Protein AF-A0A354B2N7-F1 (afdb_monomer_lite)

Secondary structure (DSSP, 8-state):
---HHHHHHHHHHHHHHHHHHHHHHHHHH-HHHHHHHHHHHHHHHHHHHHHHHHHHHHHTTS-HHHHHHHHHHTTHIIIIIIIIIHHHHHHHHHHT--HHHHHHHHHH-HHHHHHHHHHHHHHHHHHHHHHHHHHHHHHHT-TT----SSHHHHHHHHHHTTSTTHHHHHHHHHHHHHHHHS-TTTHHHHHHHHHHHHHHHHHHHHHHHHHHGGGGGTT-TT---S-HHHHHHHHHHHHHHHHHHHHHHHHHHHHHHHHHH---HHHHHHHHHHHHHHHHHHHHHHHHTTHHHHSTTHHHHHHHH-

Structure (mmCIF, N/CA/C/O backbone):
data_AF-A0A354B2N7-F1
#
_entry.id   AF-A0A354B2N7-F1
#
loop_
_atom_site.group_PDB
_atom_site.id
_atom_site.type_symbol
_atom_site.label_atom_id
_atom_site.label_alt_id
_atom_site.label_comp_id
_atom_site.label_asym_id
_atom_site.label_entity_id
_atom_site.label_seq_id
_atom_site.pdbx_PDB_ins_code
_atom_site.Cartn_x
_atom_site.Cartn_y
_atom_site.Cartn_z
_atom_site.occupancy
_atom_site.B_iso_or_equiv
_atom_site.auth_seq_id
_atom_site.auth_comp_id
_atom_site.auth_asym_id
_atom_site.auth_atom_id
_atom_site.pdbx_PDB_model_num
ATOM 1 N N . MET A 1 1 ? -15.206 23.350 9.313 1.00 45.59 1 MET A N 1
ATOM 2 C CA . MET A 1 1 ? -14.719 23.803 7.989 1.00 45.59 1 MET A CA 1
ATOM 3 C C . MET A 1 1 ? -13.251 24.142 8.137 1.00 45.59 1 MET A C 1
ATOM 5 O O . MET A 1 1 ? -12.932 25.195 8.678 1.00 45.59 1 MET A O 1
ATOM 9 N N . ILE A 1 2 ? -12.377 23.231 7.716 1.00 52.53 2 ILE A N 1
ATOM 10 C CA . ILE A 1 2 ? -10.931 23.465 7.660 1.00 52.53 2 ILE A CA 1
ATOM 11 C C . ILE A 1 2 ? -10.702 24.606 6.660 1.00 52.53 2 ILE A C 1
ATOM 13 O O . ILE A 1 2 ? -11.104 24.515 5.500 1.00 52.53 2 ILE A O 1
ATOM 17 N N . GLY A 1 3 ? -10.158 25.731 7.119 1.00 47.28 3 GLY A N 1
ATOM 18 C CA . GLY A 1 3 ? -9.935 26.888 6.255 1.00 47.28 3 GLY A CA 1
ATOM 19 C C . GLY A 1 3 ? -8.790 26.620 5.278 1.00 47.28 3 GLY A C 1
ATOM 20 O O . GLY A 1 3 ? -7.767 26.066 5.670 1.00 47.28 3 GLY A O 1
ATOM 21 N N . ALA A 1 4 ? -8.898 27.086 4.029 1.00 51.97 4 ALA A N 1
ATOM 22 C CA . ALA A 1 4 ? -7.849 26.952 3.003 1.00 51.97 4 ALA A CA 1
ATOM 23 C C . ALA A 1 4 ? -6.446 27.428 3.462 1.00 51.97 4 ALA A C 1
ATOM 25 O O . ALA A 1 4 ? -5.432 26.970 2.943 1.00 51.97 4 ALA A O 1
ATOM 26 N N . ARG A 1 5 ? -6.373 28.303 4.480 1.00 53.44 5 ARG A N 1
ATOM 27 C CA . ARG A 1 5 ? -5.119 28.746 5.119 1.00 53.44 5 ARG A CA 1
ATOM 28 C C . ARG A 1 5 ? -4.415 27.680 5.973 1.00 53.44 5 ARG A C 1
ATOM 30 O O . ARG A 1 5 ? -3.200 27.759 6.093 1.00 53.44 5 ARG A O 1
ATOM 37 N N . GLN A 1 6 ? -5.138 26.720 6.555 1.00 58.72 6 GLN A N 1
ATOM 38 C CA . GLN A 1 6 ? -4.562 25.624 7.359 1.00 58.72 6 GLN A CA 1
ATOM 39 C C . GLN A 1 6 ? -4.103 24.444 6.487 1.00 58.72 6 GLN A C 1
ATOM 41 O O . GLN A 1 6 ? -3.158 23.749 6.834 1.00 58.72 6 GLN A O 1
ATOM 46 N N . LEU A 1 7 ? -4.712 24.281 5.308 1.00 61.34 7 LEU A N 1
ATOM 47 C CA . LEU A 1 7 ? -4.382 23.248 4.316 1.00 61.34 7 LEU A CA 1
ATOM 48 C C . LEU A 1 7 ? -3.092 23.552 3.534 1.00 61.34 7 LEU A C 1
ATOM 50 O O . LEU A 1 7 ? -2.341 22.647 3.168 1.00 61.34 7 LEU A O 1
ATOM 54 N N . GLY A 1 8 ? -2.831 24.840 3.289 1.00 65.69 8 GLY A N 1
ATOM 55 C CA . GLY A 1 8 ? -1.727 25.325 2.456 1.00 65.69 8 GLY A CA 1
ATOM 56 C C . GLY A 1 8 ? -0.334 24.774 2.802 1.00 65.69 8 GLY A C 1
ATOM 57 O O . GLY A 1 8 ? 0.358 24.351 1.881 1.00 65.69 8 GLY A O 1
ATOM 58 N N . PRO A 1 9 ? 0.101 24.723 4.077 1.00 73.75 9 PRO A N 1
ATOM 59 C CA . PRO A 1 9 ? 1.455 24.287 4.425 1.00 73.75 9 PRO A CA 1
ATOM 60 C C . PRO A 1 9 ? 1.713 22.804 4.135 1.00 73.75 9 PRO A C 1
ATOM 62 O O . PRO A 1 9 ? 2.805 22.453 3.694 1.00 73.75 9 PRO A O 1
ATOM 65 N N . TYR A 1 10 ? 0.713 21.944 4.360 1.00 79.06 10 TYR A N 1
ATOM 66 C CA . TYR A 1 10 ? 0.852 20.495 4.189 1.00 79.06 10 TYR A CA 1
ATOM 67 C C . TYR A 1 10 ? 0.928 20.095 2.718 1.00 79.06 10 TYR A C 1
ATOM 69 O O . TYR A 1 10 ? 1.690 19.199 2.372 1.00 79.06 10 TYR A O 1
ATOM 77 N N . LEU A 1 11 ? 0.169 20.772 1.852 1.00 84.44 11 LEU A N 1
ATOM 78 C CA . LEU A 1 11 ? 0.079 20.432 0.431 1.00 84.44 11 LEU A CA 1
ATOM 79 C C . LEU A 1 11 ? 1.032 21.247 -0.453 1.00 84.44 11 LEU A C 1
ATOM 81 O O . LEU A 1 11 ? 1.392 20.789 -1.533 1.00 84.44 11 LEU A O 1
ATOM 85 N N . ALA A 1 12 ? 1.491 22.425 -0.020 1.00 88.00 12 ALA A N 1
ATOM 86 C CA . ALA A 1 12 ? 2.388 23.249 -0.832 1.00 88.00 12 ALA A CA 1
ATOM 87 C C . ALA A 1 12 ? 3.727 22.554 -1.109 1.00 88.00 12 ALA A C 1
ATOM 89 O O . ALA A 1 12 ? 4.161 22.508 -2.257 1.00 88.00 12 ALA A O 1
ATOM 90 N N . PHE A 1 13 ? 4.364 21.989 -0.081 1.00 88.81 13 PHE A N 1
ATOM 91 C CA . PHE A 1 13 ? 5.635 21.280 -0.238 1.00 88.81 13 PHE A CA 1
ATOM 92 C C . PHE A 1 13 ? 5.553 20.108 -1.235 1.00 88.81 13 PHE A C 1
ATOM 94 O O . PHE A 1 13 ? 6.299 20.133 -2.217 1.00 88.81 13 PHE A O 1
ATOM 101 N N . PRO A 1 14 ? 4.645 19.122 -1.076 1.00 90.38 14 PRO A N 1
ATOM 102 C CA . PRO A 1 14 ? 4.558 18.014 -2.020 1.00 90.38 14 PRO A CA 1
ATOM 103 C C . PRO A 1 14 ? 4.149 18.477 -3.422 1.00 90.38 14 PRO A C 1
ATOM 105 O O . PRO A 1 14 ? 4.690 17.954 -4.390 1.00 90.38 14 PRO A O 1
ATOM 108 N N . LEU A 1 15 ? 3.276 19.484 -3.570 1.00 92.62 15 LEU A N 1
ATOM 109 C CA . LEU A 1 15 ? 2.924 20.030 -4.889 1.00 92.62 15 LEU A CA 1
ATOM 110 C C . LEU A 1 15 ? 4.125 20.670 -5.594 1.00 92.62 15 LEU A C 1
ATOM 112 O O . LEU A 1 15 ? 4.301 20.472 -6.796 1.00 92.62 15 LEU A O 1
ATOM 116 N N . VAL A 1 16 ? 4.972 21.396 -4.859 1.00 93.81 16 VAL A N 1
ATOM 117 C CA . VAL A 1 16 ? 6.221 21.954 -5.400 1.00 93.81 16 VAL A CA 1
ATOM 118 C C . VAL A 1 16 ? 7.168 20.832 -5.818 1.00 93.81 16 VAL A C 1
ATOM 120 O O . VAL A 1 16 ? 7.711 20.888 -6.919 1.00 93.81 16 VAL A O 1
ATOM 123 N N . CYS A 1 17 ? 7.331 19.792 -4.997 1.00 92.94 17 CYS A N 1
ATOM 124 C CA . CYS A 1 17 ? 8.140 18.625 -5.350 1.00 92.94 17 CYS A CA 1
ATOM 125 C C . CYS A 1 17 ? 7.601 17.898 -6.590 1.00 92.94 17 CYS A C 1
ATOM 127 O O . CYS A 1 17 ? 8.382 17.556 -7.473 1.00 92.94 17 CYS A O 1
ATOM 129 N N . CYS A 1 18 ? 6.282 17.720 -6.696 1.00 94.75 18 CYS A N 1
ATOM 130 C CA . CYS A 1 18 ? 5.631 17.124 -7.863 1.00 94.75 18 CYS A CA 1
ATOM 131 C C . CYS A 1 18 ? 5.881 17.960 -9.123 1.00 94.75 18 CYS A C 1
ATOM 133 O O . CYS A 1 18 ? 6.325 17.429 -10.138 1.00 94.75 18 CYS A O 1
ATOM 135 N N . GLY A 1 19 ? 5.663 19.277 -9.050 1.00 96.44 19 GLY A N 1
ATOM 136 C CA . GLY A 1 19 ? 5.910 20.189 -10.168 1.00 96.44 19 GLY A CA 1
ATOM 137 C C . GLY A 1 19 ? 7.380 20.216 -10.594 1.00 96.44 19 GLY A C 1
ATOM 138 O O . GLY A 1 19 ? 7.677 20.132 -11.785 1.00 96.44 19 GLY A O 1
ATOM 139 N N . ALA A 1 20 ? 8.304 20.268 -9.631 1.00 96.75 20 ALA A N 1
ATOM 140 C CA . ALA A 1 20 ? 9.739 20.225 -9.894 1.00 96.75 20 ALA A CA 1
ATOM 141 C C . ALA A 1 20 ? 10.165 18.886 -10.514 1.00 96.75 20 ALA A C 1
ATOM 143 O O . ALA A 1 20 ? 10.880 18.881 -11.512 1.00 96.75 20 ALA A O 1
ATOM 144 N N . GLY A 1 21 ? 9.690 17.759 -9.977 1.00 95.81 21 GLY A N 1
ATOM 145 C CA . GLY A 1 21 ? 9.971 16.428 -10.512 1.00 95.81 21 GLY A CA 1
ATOM 146 C C . GLY A 1 21 ? 9.474 16.263 -11.948 1.00 95.81 21 GLY A C 1
ATOM 147 O O . GLY A 1 21 ? 10.233 15.832 -12.815 1.00 95.81 21 GLY A O 1
ATOM 148 N N . LEU A 1 22 ? 8.243 16.696 -12.238 1.00 97.44 22 LEU A N 1
ATOM 149 C CA . LEU A 1 22 ? 7.691 16.686 -13.597 1.00 97.44 22 LEU A CA 1
ATOM 150 C C . LEU A 1 22 ? 8.485 17.584 -14.553 1.00 97.44 22 LEU A C 1
ATOM 152 O O . LEU A 1 22 ? 8.747 17.181 -15.685 1.00 97.44 22 LEU A O 1
ATOM 156 N N . ALA A 1 23 ? 8.912 18.770 -14.107 1.00 97.31 23 ALA A N 1
ATOM 157 C CA . ALA A 1 23 ? 9.743 19.667 -14.910 1.00 97.31 23 ALA A CA 1
ATOM 158 C C . ALA A 1 23 ? 11.131 19.071 -15.201 1.00 97.31 23 ALA A C 1
ATOM 160 O O . ALA A 1 23 ? 11.620 19.175 -16.327 1.00 97.31 23 ALA A O 1
ATOM 161 N N . ILE A 1 24 ? 11.745 18.404 -14.217 1.00 97.19 24 ILE A N 1
ATOM 162 C CA . ILE A 1 24 ? 13.025 17.703 -14.385 1.00 97.19 24 ILE A CA 1
ATOM 163 C C . ILE A 1 24 ? 12.883 16.572 -15.408 1.00 97.19 24 ILE A C 1
ATOM 165 O O . ILE A 1 24 ? 13.701 16.481 -16.324 1.00 97.19 24 ILE A O 1
ATOM 169 N N . VAL A 1 25 ? 11.839 15.741 -15.304 1.00 97.25 25 VAL A N 1
ATOM 170 C CA . VAL A 1 25 ? 11.577 14.667 -16.280 1.00 97.25 25 VAL A CA 1
ATOM 171 C C . VAL A 1 25 ? 11.302 15.245 -17.670 1.00 97.25 25 VAL A C 1
ATOM 173 O O . VAL A 1 25 ? 11.862 14.758 -18.648 1.00 97.25 25 VAL A O 1
ATOM 176 N N . ALA A 1 26 ? 10.517 16.322 -17.775 1.00 97.12 26 ALA A N 1
ATOM 177 C CA . ALA A 1 26 ? 10.247 16.981 -19.053 1.00 97.12 26 ALA A CA 1
ATOM 178 C C . ALA A 1 26 ? 11.528 17.502 -19.721 1.00 97.12 26 ALA A C 1
ATOM 180 O O . ALA A 1 26 ? 11.691 17.352 -20.931 1.00 97.12 26 ALA A O 1
ATOM 181 N N . GLY A 1 27 ? 12.442 18.088 -18.939 1.00 96.94 27 GLY A N 1
ATOM 182 C CA . GLY A 1 27 ? 13.708 18.627 -19.437 1.00 96.94 27 GLY A CA 1
ATOM 183 C C . GLY A 1 27 ? 14.754 17.564 -19.791 1.00 96.94 27 GLY A C 1
ATOM 184 O O . GLY A 1 27 ? 15.551 17.785 -20.698 1.00 96.94 27 GLY A O 1
ATOM 185 N N . SER A 1 28 ? 14.760 16.424 -19.094 1.00 96.06 28 SER A N 1
ATOM 186 C CA . SER A 1 28 ? 15.770 15.361 -19.259 1.00 96.06 28 SER A CA 1
ATOM 187 C C . SER A 1 28 ? 15.342 14.225 -20.192 1.00 96.06 28 SER A C 1
ATOM 189 O O . SER A 1 28 ? 16.162 13.729 -20.959 1.00 96.06 28 SER A O 1
ATOM 191 N N . ALA A 1 29 ? 14.071 13.823 -20.142 1.00 94.69 29 ALA A N 1
ATOM 192 C CA . ALA A 1 29 ? 13.516 12.674 -20.863 1.00 94.69 29 ALA A CA 1
ATOM 193 C C . ALA A 1 29 ? 12.374 13.051 -21.831 1.00 94.69 29 ALA A C 1
ATOM 195 O O . ALA A 1 29 ? 11.856 12.195 -22.549 1.00 94.69 29 ALA A O 1
ATOM 196 N N . GLY A 1 30 ? 11.989 14.331 -21.887 1.00 97.06 30 GLY A N 1
ATOM 197 C CA . GLY A 1 30 ? 10.996 14.857 -22.822 1.00 97.06 30 GLY A CA 1
ATOM 198 C C . GLY A 1 30 ? 9.559 14.859 -22.293 1.00 97.06 30 GLY A C 1
ATOM 199 O O . GLY A 1 30 ? 9.227 14.309 -21.242 1.00 97.06 30 GLY A O 1
ATOM 200 N N . LEU A 1 31 ? 8.667 15.501 -23.053 1.00 96.94 31 LEU A N 1
ATOM 201 C CA . LEU A 1 31 ? 7.293 15.770 -22.615 1.00 96.94 31 LEU A CA 1
ATOM 202 C C . LEU A 1 31 ? 6.436 14.498 -22.487 1.00 96.94 31 LEU A C 1
ATOM 204 O O . LEU A 1 31 ? 5.578 14.426 -21.612 1.00 96.94 31 LEU A O 1
ATOM 208 N N . GLN A 1 32 ? 6.690 13.477 -23.312 1.00 96.81 32 GLN A N 1
ATOM 209 C CA . GLN A 1 32 ? 6.001 12.187 -23.213 1.00 96.81 32 GLN A CA 1
ATOM 210 C C . GLN A 1 32 ? 6.370 11.446 -21.921 1.00 96.81 32 GLN A C 1
ATOM 212 O O . GLN A 1 32 ? 5.489 10.904 -21.259 1.00 96.81 32 GLN A O 1
ATOM 217 N N . ALA A 1 33 ? 7.648 11.463 -21.530 1.00 96.62 33 ALA A N 1
ATOM 218 C CA . ALA A 1 33 ? 8.087 10.885 -20.264 1.00 96.62 33 ALA A CA 1
ATOM 219 C C . ALA A 1 33 ? 7.452 11.621 -19.075 1.00 96.62 33 ALA A C 1
ATOM 221 O O . ALA A 1 33 ? 6.945 10.980 -18.161 1.00 96.62 33 ALA A O 1
ATOM 222 N N . ALA A 1 34 ? 7.389 12.957 -19.123 1.00 97.38 34 ALA A N 1
ATOM 223 C CA . ALA A 1 34 ? 6.717 13.747 -18.093 1.00 97.38 34 ALA A CA 1
ATOM 224 C C . ALA A 1 34 ? 5.212 13.451 -18.007 1.00 97.38 34 ALA A C 1
ATOM 226 O O . ALA A 1 34 ? 4.666 13.388 -16.908 1.00 97.38 34 ALA A O 1
ATOM 227 N N . TRP A 1 35 ? 4.550 13.224 -19.147 1.00 97.62 35 TRP A N 1
ATOM 228 C CA . TRP A 1 35 ? 3.152 12.793 -19.179 1.00 97.62 35 TRP A CA 1
ATOM 229 C C . TRP A 1 35 ? 2.959 11.425 -18.518 1.00 97.62 35 TRP A C 1
ATOM 231 O O . TRP A 1 35 ? 2.086 11.287 -17.666 1.00 97.62 35 TRP A O 1
ATOM 241 N N . LEU A 1 36 ? 3.798 10.433 -18.839 1.00 96.88 36 LEU A N 1
ATOM 242 C CA . LEU A 1 36 ? 3.749 9.119 -18.185 1.00 96.88 36 LEU A CA 1
ATOM 243 C C . LEU A 1 36 ? 3.993 9.231 -16.675 1.00 96.88 36 LEU A C 1
ATOM 245 O O . LEU A 1 36 ? 3.240 8.655 -15.895 1.00 96.88 36 LEU A O 1
ATOM 249 N N . THR A 1 37 ? 4.982 10.021 -16.252 1.00 97.00 37 THR A N 1
ATOM 250 C CA . THR A 1 37 ? 5.245 10.287 -14.830 1.00 97.00 37 THR A CA 1
ATOM 251 C C . THR A 1 37 ? 4.053 10.949 -14.143 1.00 97.00 37 THR A C 1
ATOM 253 O O . THR A 1 37 ? 3.738 10.592 -13.011 1.00 97.00 37 THR A O 1
ATOM 256 N N . LEU A 1 38 ? 3.360 11.879 -14.809 1.00 97.25 38 LEU A N 1
ATOM 257 C CA . LEU A 1 38 ? 2.141 12.492 -14.277 1.00 97.25 38 LEU A CA 1
ATOM 258 C C . LEU A 1 38 ? 1.020 11.462 -14.117 1.00 97.25 38 LEU A C 1
ATOM 260 O O . LEU A 1 38 ? 0.359 11.449 -13.083 1.00 97.25 38 LEU A O 1
ATOM 264 N N . VAL A 1 39 ? 0.814 10.592 -15.108 1.00 96.81 39 VAL A N 1
ATOM 265 C CA . VAL A 1 39 ? -0.186 9.519 -15.022 1.00 96.81 39 VAL A CA 1
ATOM 266 C C . VAL A 1 39 ? 0.136 8.577 -13.860 1.00 96.81 39 VAL A C 1
ATOM 268 O O . VAL A 1 39 ? -0.754 8.277 -13.075 1.00 96.81 39 VAL A O 1
ATOM 271 N N . LEU A 1 40 ? 1.395 8.164 -13.702 1.00 94.69 40 LEU A N 1
ATOM 272 C CA . LEU A 1 40 ? 1.845 7.316 -12.591 1.00 94.69 40 LEU A CA 1
ATOM 273 C C . LEU A 1 40 ? 1.668 7.992 -11.225 1.00 94.69 40 LEU A C 1
ATOM 275 O O . LEU A 1 40 ? 1.231 7.358 -10.271 1.00 94.69 40 LEU A O 1
ATOM 279 N N . LEU A 1 41 ? 1.966 9.288 -11.136 1.00 94.50 41 LEU A N 1
ATOM 280 C CA . LEU A 1 41 ? 1.734 10.087 -9.935 1.00 94.50 41 LEU A CA 1
ATOM 281 C C . LEU A 1 41 ? 0.244 10.116 -9.579 1.00 94.50 41 LEU A C 1
ATOM 283 O O . LEU A 1 41 ? -0.119 9.894 -8.427 1.00 94.50 41 LEU A O 1
ATOM 287 N N . LEU A 1 42 ? -0.628 10.377 -10.557 1.00 94.94 42 LEU A N 1
ATOM 288 C CA . LEU A 1 42 ? -2.077 10.407 -10.341 1.00 94.94 42 LEU A CA 1
ATOM 289 C C . LEU A 1 42 ? -2.641 9.022 -10.012 1.00 94.94 42 LEU A C 1
ATOM 291 O O . LEU A 1 42 ? -3.543 8.926 -9.180 1.00 94.94 42 LEU A O 1
ATOM 295 N N . LEU A 1 43 ? -2.104 7.967 -10.631 1.00 91.81 43 LEU A N 1
ATOM 296 C CA . LEU A 1 43 ? -2.427 6.578 -10.313 1.00 91.81 43 LEU A CA 1
ATOM 297 C C . LEU A 1 43 ? -2.134 6.297 -8.839 1.00 91.81 43 LEU A C 1
ATOM 299 O O . LEU A 1 43 ? -3.017 5.846 -8.118 1.00 91.81 43 LEU A O 1
ATOM 303 N N . GLU A 1 44 ? -0.927 6.628 -8.383 1.00 89.69 44 GLU A N 1
ATOM 304 C CA . GLU A 1 44 ? -0.513 6.441 -6.994 1.00 89.69 44 GLU A CA 1
ATOM 305 C C . GLU A 1 44 ? -1.396 7.228 -6.023 1.00 89.69 44 GLU A C 1
ATOM 307 O O . GLU A 1 44 ? -1.845 6.677 -5.024 1.00 89.69 44 GLU A O 1
ATOM 312 N N . ILE A 1 45 ? -1.704 8.496 -6.320 1.00 90.06 45 ILE A N 1
ATOM 313 C CA . ILE A 1 45 ? -2.618 9.282 -5.477 1.00 90.06 45 ILE A CA 1
ATOM 314 C C . ILE A 1 45 ? -3.997 8.620 -5.407 1.00 90.06 45 ILE A C 1
ATOM 316 O O . ILE A 1 45 ? -4.606 8.589 -4.342 1.00 90.06 45 ILE A O 1
ATOM 320 N N . SER A 1 46 ? -4.494 8.096 -6.525 1.00 89.44 46 SER A N 1
ATOM 321 C CA . SER A 1 46 ? -5.830 7.500 -6.586 1.00 89.44 46 SER A CA 1
ATOM 322 C C . SER A 1 46 ? -5.899 6.193 -5.800 1.00 89.44 46 SER A C 1
ATOM 324 O O . SER A 1 46 ? -6.789 6.038 -4.973 1.00 89.44 46 SER A O 1
ATOM 326 N N . LEU A 1 47 ? -4.942 5.285 -6.018 1.00 84.19 47 LEU A N 1
ATOM 327 C CA . LEU A 1 47 ? -4.905 3.978 -5.355 1.00 84.19 47 LEU A CA 1
ATOM 328 C C . LEU A 1 47 ? -4.544 4.080 -3.871 1.00 84.19 47 LEU A C 1
ATOM 330 O O . LEU A 1 47 ? -4.975 3.250 -3.079 1.00 84.19 47 LEU A O 1
ATOM 334 N N . SER A 1 48 ? -3.778 5.102 -3.480 1.00 85.56 48 SER A N 1
ATOM 335 C CA . SER A 1 48 ? -3.314 5.248 -2.099 1.00 85.56 48 SER A CA 1
ATOM 336 C C . SER A 1 48 ? -4.124 6.216 -1.247 1.00 85.56 48 SER A C 1
ATOM 338 O O . SER A 1 48 ? -3.792 6.413 -0.076 1.00 85.56 48 SER A O 1
ATOM 340 N N . PHE A 1 49 ? -5.189 6.817 -1.784 1.00 86.62 49 PHE A N 1
ATOM 341 C CA . PHE A 1 49 ? -6.041 7.717 -1.008 1.00 86.62 49 PHE A CA 1
ATOM 342 C C . PHE A 1 49 ? -6.747 6.988 0.139 1.00 86.62 49 PHE A C 1
ATOM 344 O O . PHE A 1 49 ? -6.707 7.458 1.277 1.00 86.62 49 PHE A O 1
ATOM 351 N N . ASP A 1 50 ? -7.341 5.827 -0.133 1.00 84.50 50 ASP A N 1
ATOM 352 C CA . ASP A 1 50 ? -8.055 5.046 0.882 1.00 84.50 50 ASP A CA 1
ATOM 353 C C . ASP A 1 50 ? -7.088 4.549 1.969 1.00 84.50 50 ASP A C 1
ATOM 355 O O . ASP A 1 50 ? -7.359 4.680 3.166 1.00 84.50 50 ASP A O 1
ATOM 359 N N . ASN A 1 51 ? -5.878 4.148 1.569 1.00 82.56 51 ASN A N 1
ATOM 360 C CA . ASN A 1 51 ? -4.784 3.799 2.483 1.00 82.56 51 ASN A CA 1
ATOM 361 C C . ASN A 1 51 ? -4.430 4.978 3.386 1.00 82.56 51 ASN A C 1
ATOM 363 O O . ASN A 1 51 ? -4.243 4.817 4.588 1.00 82.56 51 ASN A O 1
ATOM 367 N N . ALA A 1 52 ? -4.372 6.189 2.823 1.00 83.81 52 ALA A N 1
ATOM 368 C CA . ALA A 1 52 ? -4.062 7.403 3.566 1.00 83.81 52 ALA A CA 1
ATOM 369 C C . ALA A 1 52 ? -5.068 7.654 4.693 1.00 83.81 52 ALA A C 1
ATOM 371 O O . ALA A 1 52 ? -4.680 8.123 5.764 1.00 83.81 52 ALA A O 1
ATOM 372 N N . VAL A 1 53 ? -6.345 7.348 4.450 1.00 85.00 53 VAL A N 1
ATOM 373 C CA . VAL A 1 53 ? -7.430 7.487 5.425 1.00 85.00 53 VAL A CA 1
ATOM 374 C C . VAL A 1 53 ? -7.285 6.449 6.538 1.00 85.00 53 VAL A C 1
ATOM 376 O O . VAL A 1 53 ? -7.295 6.825 7.713 1.00 85.00 53 VAL A O 1
ATOM 379 N N . VAL A 1 54 ? -7.092 5.172 6.187 1.00 81.19 54 VAL A N 1
ATOM 380 C CA . VAL A 1 54 ? -6.892 4.087 7.168 1.00 81.19 54 VAL A CA 1
ATOM 381 C C . VAL A 1 54 ? -5.642 4.353 8.016 1.00 81.19 54 VAL A C 1
ATOM 383 O O . VAL A 1 54 ? -5.693 4.305 9.247 1.00 81.19 54 VAL A O 1
ATOM 386 N N . ASN A 1 55 ? -4.541 4.756 7.382 1.00 81.50 55 ASN A N 1
ATOM 387 C CA . ASN A 1 55 ? -3.290 5.098 8.054 1.00 81.50 55 ASN A CA 1
ATOM 388 C C . ASN A 1 55 ? -3.412 6.292 8.987 1.00 81.50 55 ASN A C 1
ATOM 390 O O . ASN A 1 55 ? -2.847 6.269 10.077 1.00 81.50 55 ASN A O 1
ATOM 394 N N . ALA A 1 56 ? -4.127 7.344 8.578 1.00 83.56 56 ALA A N 1
ATOM 395 C CA . ALA A 1 56 ? -4.317 8.526 9.413 1.00 83.56 56 ALA A CA 1
ATOM 396 C C . ALA A 1 56 ? -5.011 8.152 10.730 1.00 83.56 56 ALA A C 1
ATOM 398 O O . ALA A 1 56 ? -4.636 8.658 11.787 1.00 83.56 56 ALA A O 1
ATOM 399 N N . ARG A 1 57 ? -5.950 7.198 10.687 1.00 81.88 57 ARG A N 1
ATOM 400 C CA . ARG A 1 57 ? -6.649 6.716 11.880 1.00 81.88 57 ARG A CA 1
ATOM 401 C C . ARG A 1 57 ? -5.753 5.927 12.832 1.00 81.88 57 ARG A C 1
ATOM 403 O O . ARG A 1 57 ? -5.903 6.045 14.048 1.00 81.88 57 ARG A O 1
ATOM 410 N N . VAL A 1 58 ? -4.827 5.134 12.295 1.00 78.50 58 VAL A N 1
ATOM 411 C CA . VAL A 1 58 ? -3.811 4.434 13.099 1.00 78.50 58 VAL A CA 1
ATOM 412 C C . VAL A 1 58 ? -2.796 5.437 13.661 1.00 78.50 58 VAL A C 1
ATOM 414 O O . VAL A 1 58 ? -2.435 5.354 14.833 1.00 78.50 58 VAL A O 1
ATOM 417 N N . LEU A 1 59 ? -2.393 6.431 12.861 1.00 80.69 59 LEU A N 1
ATOM 418 C CA . LEU A 1 59 ? -1.430 7.473 13.228 1.00 80.69 59 LEU A CA 1
ATOM 419 C C . LEU A 1 59 ? -1.891 8.321 14.424 1.00 80.69 59 LEU A C 1
ATOM 421 O O . LEU A 1 59 ? -1.064 8.693 15.260 1.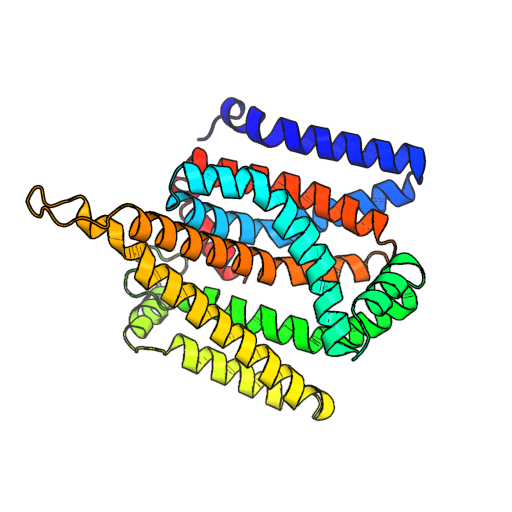00 80.69 59 LEU A O 1
ATOM 425 N N . ASP A 1 60 ? -3.199 8.574 14.541 1.00 79.38 60 ASP A N 1
ATOM 426 C CA . ASP A 1 60 ? -3.808 9.284 15.678 1.00 79.38 60 ASP A CA 1
ATOM 427 C C . ASP A 1 60 ? -3.560 8.591 17.027 1.00 79.38 60 ASP A C 1
ATOM 429 O O . ASP A 1 60 ? -3.595 9.245 18.070 1.00 79.38 60 ASP A O 1
ATOM 433 N N . ARG A 1 61 ? -3.298 7.278 17.015 1.00 77.12 61 ARG A N 1
ATOM 434 C CA . ARG A 1 61 ? -3.040 6.468 18.216 1.00 77.12 61 ARG A CA 1
ATOM 435 C C . ARG A 1 61 ? -1.550 6.361 18.557 1.00 77.12 61 ARG A C 1
ATOM 437 O O . ARG A 1 61 ? -1.204 5.843 19.614 1.00 77.12 61 ARG A O 1
ATOM 444 N N . LEU A 1 62 ? -0.661 6.828 17.675 1.00 77.00 62 LEU A N 1
ATOM 445 C CA . LEU A 1 62 ? 0.788 6.727 17.861 1.00 77.00 62 LEU A CA 1
ATOM 446 C C . LEU A 1 62 ? 1.337 7.841 18.760 1.00 77.00 62 LEU A C 1
ATOM 448 O O . LEU A 1 62 ? 0.870 8.981 18.748 1.00 77.00 62 LEU A O 1
ATOM 452 N N . THR A 1 63 ? 2.407 7.535 19.497 1.00 80.12 63 THR A N 1
ATOM 453 C CA . THR A 1 63 ? 3.124 8.535 20.304 1.00 80.12 63 THR A CA 1
ATOM 454 C C . THR A 1 63 ? 3.856 9.551 19.413 1.00 80.12 63 THR A C 1
ATOM 456 O O . THR A 1 63 ? 4.218 9.227 18.279 1.00 80.12 63 THR A O 1
ATOM 459 N N . PRO A 1 64 ? 4.181 10.762 19.908 1.00 77.94 64 PRO A N 1
ATOM 460 C CA . PRO A 1 64 ? 4.863 11.783 19.105 1.00 77.94 64 PRO A CA 1
ATOM 461 C C . PRO A 1 64 ? 6.180 11.314 18.461 1.00 77.94 64 PRO A C 1
ATOM 463 O O . PRO A 1 64 ? 6.482 11.685 17.327 1.00 77.94 64 PRO A O 1
ATOM 466 N N . GLY A 1 65 ? 6.950 10.464 19.152 1.00 77.88 65 GLY A N 1
ATOM 467 C CA . GLY A 1 65 ? 8.191 9.896 18.614 1.00 77.88 65 GLY A CA 1
ATOM 468 C C . GLY A 1 65 ? 7.951 8.901 17.473 1.00 77.88 65 GLY A C 1
ATOM 469 O O . GLY A 1 65 ? 8.670 8.919 16.477 1.00 77.88 65 GLY A O 1
ATOM 470 N N . GLN A 1 66 ? 6.906 8.075 17.577 1.00 76.12 66 GLN A N 1
ATOM 471 C CA . GLN A 1 66 ? 6.505 7.137 16.521 1.00 76.12 66 GLN A CA 1
ATOM 472 C C . GLN A 1 66 ? 5.918 7.866 15.320 1.00 76.12 66 GLN A C 1
ATOM 474 O O . GLN A 1 66 ? 6.244 7.519 14.190 1.00 76.12 66 GLN A O 1
ATOM 479 N N . GLN A 1 67 ? 5.122 8.914 15.558 1.00 76.44 67 GLN A N 1
ATOM 480 C CA . GLN A 1 67 ? 4.676 9.806 14.495 1.00 76.44 67 GLN A CA 1
ATOM 481 C C . GLN A 1 67 ? 5.901 10.358 13.766 1.00 76.44 67 GLN A C 1
ATOM 483 O O . GLN A 1 67 ? 6.022 10.155 12.569 1.00 76.44 67 GLN A O 1
ATOM 488 N N . GLN A 1 68 ? 6.876 10.952 14.460 1.00 76.56 68 GLN A N 1
ATOM 489 C CA . GLN A 1 68 ? 8.075 11.493 13.809 1.00 76.56 68 GLN A CA 1
ATOM 490 C C . GLN A 1 68 ? 8.887 10.437 13.039 1.00 76.56 68 GLN A C 1
ATOM 492 O O . GLN A 1 68 ? 9.365 10.730 11.940 1.00 76.56 68 GLN A O 1
ATOM 497 N N . PHE A 1 69 ? 9.010 9.214 13.564 1.00 79.12 69 PHE A N 1
ATOM 498 C CA . PHE A 1 69 ? 9.620 8.095 12.842 1.00 79.12 69 PHE A CA 1
ATOM 499 C C . PHE A 1 69 ? 8.849 7.781 11.557 1.00 79.12 69 PHE A C 1
ATOM 501 O O . PHE A 1 69 ? 9.442 7.774 10.481 1.00 79.12 69 PHE A O 1
ATOM 508 N N . PHE A 1 70 ? 7.530 7.622 11.657 1.00 74.88 70 PHE A N 1
ATOM 509 C CA . PHE A 1 70 ? 6.635 7.411 10.524 1.00 74.88 70 PHE A CA 1
ATOM 510 C C . PHE A 1 70 ? 6.777 8.541 9.492 1.00 74.88 70 PHE A C 1
ATOM 512 O O . PHE A 1 70 ? 6.839 8.285 8.294 1.00 74.88 70 PHE A O 1
ATOM 519 N N . LEU A 1 71 ? 6.928 9.798 9.913 1.00 72.62 71 LEU A N 1
ATOM 520 C CA . LEU A 1 71 ? 7.125 10.921 8.985 1.00 72.62 71 LEU A CA 1
ATOM 521 C C . LEU A 1 71 ? 8.492 10.927 8.307 1.00 72.62 71 LEU A C 1
ATOM 523 O O . LEU A 1 71 ? 8.601 11.374 7.170 1.00 72.62 71 LEU A O 1
ATOM 527 N N . THR A 1 72 ? 9.526 10.460 9.002 1.00 73.88 72 THR A N 1
ATOM 528 C CA . THR A 1 72 ? 10.907 10.512 8.507 1.00 73.88 72 THR A CA 1
ATOM 529 C C . THR A 1 72 ? 11.218 9.313 7.616 1.00 73.88 72 THR A C 1
ATOM 531 O O . THR A 1 72 ? 11.722 9.467 6.507 1.00 73.88 72 THR A O 1
ATOM 534 N N . TRP A 1 73 ? 10.900 8.112 8.093 1.00 72.19 73 TRP A N 1
ATOM 535 C CA . TRP A 1 73 ? 11.226 6.857 7.424 1.00 72.19 73 TRP A CA 1
ATOM 536 C C . TRP A 1 73 ? 10.111 6.336 6.542 1.00 72.19 73 TRP A C 1
ATOM 538 O O . TRP A 1 73 ? 10.392 5.620 5.589 1.00 72.19 73 TRP A O 1
ATOM 548 N N . GLY A 1 74 ? 8.870 6.738 6.783 1.00 63.53 74 GLY A N 1
ATOM 549 C CA . GLY A 1 74 ? 7.754 6.231 6.003 1.00 63.53 74 GLY A CA 1
ATOM 550 C C . GLY A 1 74 ? 7.522 6.936 4.663 1.00 63.53 74 GLY A C 1
ATOM 551 O O . GLY A 1 74 ? 6.498 6.721 4.029 1.00 63.53 74 GLY A O 1
ATOM 552 N N . LEU A 1 75 ? 8.477 7.752 4.195 1.00 64.62 75 LEU A N 1
ATOM 553 C CA . LEU A 1 75 ? 8.672 7.967 2.755 1.00 64.62 75 LEU A CA 1
ATOM 554 C C . LEU A 1 75 ? 9.614 6.902 2.176 1.00 64.62 75 LEU A C 1
ATOM 556 O O . LEU A 1 75 ? 9.355 6.351 1.116 1.00 64.62 75 LEU A O 1
ATOM 560 N N . VAL A 1 76 ? 10.711 6.599 2.871 1.00 69.00 76 VAL A N 1
ATOM 561 C CA . VAL A 1 76 ? 11.770 5.713 2.371 1.00 69.00 76 VAL A CA 1
ATOM 562 C C . VAL A 1 76 ? 11.318 4.253 2.369 1.00 69.00 76 VAL A C 1
ATOM 564 O O . VAL A 1 76 ? 11.506 3.565 1.370 1.00 69.00 76 VAL A O 1
ATOM 567 N N . ILE A 1 77 ? 10.701 3.773 3.450 1.00 67.56 77 ILE A N 1
ATOM 568 C CA . ILE A 1 77 ? 10.331 2.360 3.605 1.00 67.56 77 ILE A CA 1
ATOM 569 C C . ILE A 1 77 ? 9.186 1.967 2.650 1.00 67.56 77 ILE A C 1
ATOM 571 O O . ILE A 1 77 ? 9.370 1.006 1.905 1.00 67.56 77 ILE A O 1
ATOM 575 N N . PRO A 1 78 ? 8.068 2.706 2.525 1.00 64.25 78 PRO A N 1
ATOM 576 C CA . PRO A 1 78 ? 7.018 2.337 1.573 1.00 64.25 78 PRO A CA 1
ATOM 577 C C . PRO A 1 78 ? 7.423 2.521 0.105 1.00 64.25 78 PRO A C 1
ATOM 579 O O . PRO A 1 78 ? 7.007 1.743 -0.754 1.00 64.25 78 PRO A O 1
ATOM 582 N N . VAL A 1 79 ? 8.222 3.545 -0.220 1.00 64.31 79 VAL A N 1
ATOM 583 C CA . VAL A 1 79 ? 8.608 3.828 -1.616 1.00 64.31 79 VAL A CA 1
ATOM 584 C C . VAL A 1 79 ? 9.760 2.938 -2.080 1.00 64.31 79 VAL A C 1
ATOM 586 O O . VAL A 1 79 ? 9.694 2.389 -3.173 1.00 64.31 79 VAL A O 1
ATOM 589 N N . PHE A 1 80 ? 10.806 2.749 -1.275 1.00 69.88 80 PHE A N 1
ATOM 590 C CA . PHE A 1 80 ? 11.934 1.892 -1.660 1.00 69.88 80 PHE A CA 1
ATOM 591 C C . PHE A 1 80 ? 11.787 0.462 -1.150 1.00 69.88 80 PHE A C 1
ATO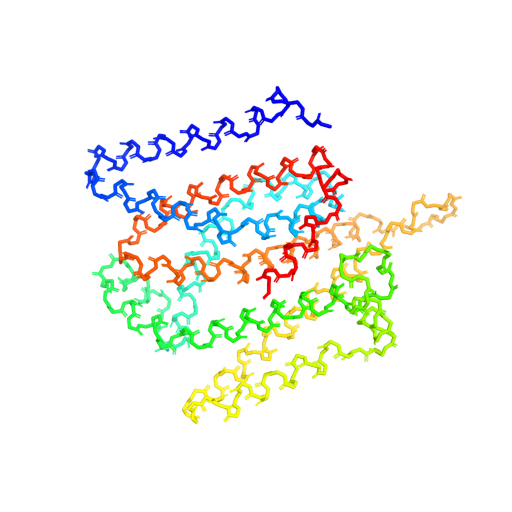M 593 O O . PHE A 1 80 ? 12.068 -0.482 -1.880 1.00 69.88 80 PHE A O 1
ATOM 600 N N . GLY A 1 81 ? 11.343 0.274 0.089 1.00 73.31 81 GLY A N 1
ATOM 601 C CA . GLY A 1 81 ? 11.099 -1.056 0.640 1.00 73.31 81 GLY A CA 1
ATOM 602 C C . GLY A 1 81 ? 9.957 -1.734 -0.097 1.00 73.31 81 GLY A C 1
ATOM 603 O O . GLY A 1 81 ? 10.172 -2.731 -0.776 1.00 73.31 81 GLY A O 1
ATOM 604 N N . VAL A 1 82 ? 8.749 -1.181 -0.031 1.00 68.44 82 VAL A N 1
ATOM 605 C CA . VAL A 1 82 ? 7.616 -1.905 -0.608 1.00 68.44 82 VAL A CA 1
ATOM 606 C C . VAL A 1 82 ? 7.554 -1.775 -2.121 1.00 68.44 82 VAL A C 1
ATOM 608 O O . VAL A 1 82 ? 7.533 -2.800 -2.780 1.00 68.44 82 VAL A O 1
ATOM 611 N N . ARG A 1 83 ? 7.579 -0.572 -2.702 1.00 73.69 83 ARG A N 1
ATOM 612 C CA . ARG A 1 83 ? 7.364 -0.420 -4.160 1.00 73.69 83 ARG A CA 1
ATOM 613 C C . ARG A 1 83 ? 8.558 -0.815 -5.033 1.00 73.69 83 ARG A C 1
ATOM 615 O O . ARG A 1 83 ? 8.387 -1.009 -6.230 1.00 73.69 83 ARG A O 1
ATOM 622 N N . PHE A 1 84 ? 9.760 -0.939 -4.468 1.00 76.00 84 PHE A N 1
ATOM 623 C CA . PHE A 1 84 ? 10.940 -1.378 -5.219 1.00 76.00 84 PHE A CA 1
ATOM 624 C C . PHE A 1 84 ? 11.438 -2.751 -4.761 1.00 76.00 84 PHE A C 1
ATOM 626 O O . PHE A 1 84 ? 11.467 -3.682 -5.563 1.00 76.00 84 PHE A O 1
ATOM 633 N N . ILE A 1 85 ? 11.774 -2.915 -3.477 1.00 80.00 85 ILE A N 1
ATOM 634 C CA . ILE A 1 85 ? 12.271 -4.200 -2.959 1.00 80.00 85 ILE A CA 1
ATOM 635 C C . ILE A 1 85 ? 11.151 -5.251 -2.905 1.00 80.00 85 ILE A C 1
ATOM 637 O O . ILE A 1 85 ? 11.418 -6.415 -3.184 1.00 80.00 85 ILE A O 1
ATOM 641 N N . GLY A 1 86 ? 9.907 -4.874 -2.600 1.00 74.94 86 GLY A N 1
ATOM 642 C CA . GLY A 1 86 ? 8.766 -5.794 -2.514 1.00 74.94 86 GLY A CA 1
ATOM 643 C C . GLY A 1 86 ? 8.522 -6.580 -3.809 1.00 74.94 86 GLY A C 1
ATOM 644 O O . GLY A 1 86 ? 8.645 -7.806 -3.786 1.00 74.94 86 GLY A O 1
ATOM 645 N N . PRO A 1 87 ? 8.244 -5.920 -4.950 1.00 72.62 87 PRO A N 1
ATOM 646 C CA . PRO A 1 87 ? 8.117 -6.566 -6.251 1.00 72.62 87 PRO A CA 1
ATOM 647 C C . PRO A 1 87 ? 9.339 -7.400 -6.610 1.00 72.62 87 PRO A C 1
ATOM 649 O O . PRO A 1 87 ? 9.189 -8.523 -7.074 1.00 72.62 87 PRO A O 1
ATOM 652 N N . LEU A 1 88 ? 10.541 -6.893 -6.329 1.00 80.38 88 LEU A N 1
ATOM 653 C CA . LEU A 1 88 ? 11.789 -7.591 -6.612 1.00 80.38 88 LEU A CA 1
ATOM 654 C C . LEU A 1 88 ? 11.908 -8.907 -5.828 1.00 80.38 88 LEU A C 1
ATOM 656 O O . LEU A 1 88 ? 12.271 -9.943 -6.386 1.00 80.38 88 LEU A O 1
ATOM 660 N N . ALA A 1 89 ? 11.579 -8.873 -4.537 1.00 81.38 89 ALA A N 1
ATOM 661 C CA . ALA A 1 89 ? 11.574 -10.039 -3.666 1.00 81.38 89 ALA A CA 1
ATOM 662 C C . ALA A 1 89 ? 10.487 -11.033 -4.084 1.00 81.38 89 ALA A C 1
ATOM 664 O O . ALA A 1 89 ? 10.746 -12.233 -4.149 1.00 81.38 89 ALA A O 1
ATOM 665 N N . MET A 1 90 ? 9.293 -10.544 -4.422 1.00 73.19 90 MET A N 1
ATOM 666 C CA . MET A 1 90 ? 8.197 -11.391 -4.886 1.00 73.19 90 MET A CA 1
ATOM 667 C C . MET A 1 90 ? 8.522 -12.051 -6.222 1.00 73.19 90 MET A C 1
ATOM 669 O O . MET A 1 90 ? 8.315 -13.250 -6.345 1.00 73.19 90 MET A O 1
ATOM 673 N N . VAL A 1 91 ? 9.105 -11.324 -7.177 1.00 79.88 91 VAL A N 1
ATOM 674 C CA . VAL A 1 91 ? 9.618 -11.866 -8.446 1.00 79.88 91 VAL A CA 1
ATOM 675 C C . VAL A 1 91 ? 10.704 -12.907 -8.201 1.00 79.88 91 VAL A C 1
ATOM 677 O O . VAL A 1 91 ? 10.669 -13.981 -8.797 1.00 79.88 91 VAL A O 1
ATOM 680 N N . SER A 1 92 ? 11.642 -12.626 -7.298 1.00 84.56 92 SER A N 1
ATOM 681 C CA . SER A 1 92 ? 12.718 -13.554 -6.947 1.00 84.56 92 SER A CA 1
ATOM 682 C C . SER A 1 92 ? 12.169 -14.867 -6.381 1.00 84.56 92 SER A C 1
ATOM 684 O O . SER A 1 92 ? 12.511 -15.946 -6.864 1.00 84.56 92 SER A O 1
ATOM 686 N N . LEU A 1 93 ? 11.248 -14.786 -5.417 1.00 79.56 93 LEU A N 1
ATOM 687 C CA . LEU A 1 93 ? 10.581 -15.956 -4.840 1.00 79.56 93 LEU A CA 1
ATOM 688 C C . LEU A 1 93 ? 9.708 -16.684 -5.866 1.00 79.56 93 LEU A C 1
ATOM 690 O O . LEU A 1 93 ? 9.631 -17.911 -5.862 1.00 79.56 93 LEU A O 1
ATOM 694 N N . ALA A 1 94 ? 9.046 -15.930 -6.741 1.00 74.69 94 ALA A N 1
ATOM 695 C CA . ALA A 1 94 ? 8.062 -16.454 -7.663 1.00 74.69 94 ALA A CA 1
ATOM 696 C C . ALA A 1 94 ? 8.671 -17.145 -8.884 1.00 74.69 94 ALA A C 1
ATOM 698 O O . ALA A 1 94 ? 8.256 -18.250 -9.246 1.00 74.69 94 ALA A O 1
ATOM 699 N N . GLY A 1 95 ? 9.626 -16.474 -9.521 1.00 76.31 95 GLY A N 1
ATOM 700 C CA . GLY A 1 95 ? 10.355 -16.959 -10.687 1.00 76.31 95 GLY A CA 1
ATOM 701 C C . GLY A 1 95 ? 11.483 -17.924 -10.334 1.00 76.31 95 GLY A C 1
ATOM 702 O O . GLY A 1 95 ? 12.077 -18.507 -11.233 1.00 76.31 95 GLY A O 1
ATOM 703 N N . GLY A 1 96 ? 11.793 -18.098 -9.043 1.00 82.56 96 GLY A N 1
ATOM 704 C CA . GLY A 1 96 ? 12.917 -18.924 -8.599 1.00 82.56 96 GLY A CA 1
ATOM 705 C C . GLY A 1 96 ? 14.278 -18.356 -9.012 1.00 82.56 96 GLY A C 1
ATOM 706 O O . GLY A 1 96 ? 15.256 -19.099 -9.078 1.00 82.56 96 GLY A O 1
ATOM 707 N N . VAL A 1 97 ? 14.332 -17.054 -9.299 1.00 86.81 97 VAL A N 1
ATOM 708 C CA . VAL A 1 97 ? 15.539 -16.319 -9.692 1.00 86.81 97 VAL A CA 1
ATOM 709 C C . VAL A 1 97 ? 16.156 -15.629 -8.481 1.00 86.81 97 VAL A C 1
ATOM 711 O O . VAL A 1 97 ? 15.472 -15.297 -7.508 1.00 86.81 97 VAL A O 1
ATOM 714 N N . GLY A 1 98 ? 17.462 -15.376 -8.519 1.00 90.94 98 GLY A N 1
ATOM 715 C CA . GLY A 1 98 ? 18.117 -14.620 -7.451 1.00 90.94 98 GLY A CA 1
ATOM 716 C C . GLY A 1 98 ? 17.638 -13.162 -7.415 1.00 90.94 98 GLY A C 1
ATOM 717 O O . GLY A 1 98 ? 17.361 -12.572 -8.453 1.00 90.94 98 GLY A O 1
ATOM 718 N N . MET A 1 99 ? 17.609 -12.525 -6.239 1.00 87.38 99 MET A N 1
ATOM 719 C CA . MET A 1 99 ? 17.208 -11.109 -6.123 1.00 87.38 99 MET A CA 1
ATOM 720 C C . MET A 1 99 ? 18.104 -10.168 -6.953 1.00 87.38 99 MET A C 1
ATOM 722 O O . MET A 1 99 ? 17.642 -9.149 -7.456 1.00 87.38 99 MET A O 1
ATOM 726 N N . GLY A 1 100 ? 19.382 -10.526 -7.135 1.00 89.56 100 GLY A N 1
ATOM 727 C CA . GLY A 1 100 ? 20.299 -9.802 -8.021 1.00 89.56 100 GLY A CA 1
ATOM 728 C C . GLY A 1 100 ? 19.969 -9.966 -9.507 1.00 89.56 100 GLY A C 1
ATOM 729 O O . GLY A 1 100 ? 20.105 -9.013 -10.264 1.00 89.56 100 GLY A O 1
ATOM 730 N N . GLU A 1 101 ? 19.483 -11.138 -9.912 1.00 87.75 101 GLU A N 1
ATOM 731 C CA . GLU A 1 101 ? 19.032 -11.404 -11.283 1.00 87.75 101 GLU A CA 1
ATOM 732 C C . GLU 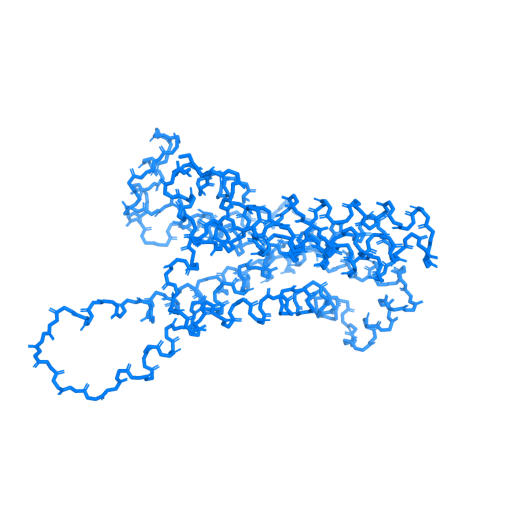A 1 101 ? 17.719 -10.677 -11.573 1.00 87.75 101 GLU A C 1
ATOM 734 O O . GLU A 1 101 ? 17.592 -10.021 -12.600 1.00 87.75 101 GLU A O 1
ATOM 739 N N . ALA A 1 102 ? 16.785 -10.682 -10.620 1.00 86.62 102 ALA A N 1
ATOM 740 C CA . ALA A 1 102 ? 15.576 -9.872 -10.705 1.00 86.62 102 ALA A CA 1
ATOM 741 C C . ALA A 1 102 ? 15.904 -8.370 -10.829 1.00 86.62 102 ALA A C 1
ATOM 743 O O . ALA A 1 102 ? 15.206 -7.641 -11.531 1.00 86.62 102 ALA A O 1
ATOM 744 N N . LEU A 1 103 ? 16.975 -7.902 -10.173 1.00 88.50 103 LEU A N 1
ATOM 745 C CA . LEU A 1 103 ? 17.371 -6.492 -10.190 1.00 88.50 103 LEU A CA 1
ATOM 746 C C . LEU A 1 103 ? 18.010 -6.133 -11.525 1.00 88.50 103 LEU A C 1
ATOM 748 O O . LEU A 1 103 ? 17.705 -5.088 -12.096 1.00 88.50 103 LEU A O 1
ATOM 752 N N . ASP A 1 104 ? 18.877 -7.010 -12.025 1.00 88.69 104 ASP A N 1
ATOM 753 C CA . ASP A 1 104 ? 19.450 -6.876 -13.357 1.00 88.69 104 ASP A CA 1
ATOM 754 C C . ASP A 1 104 ? 18.354 -6.876 -14.428 1.00 88.69 104 ASP A C 1
ATOM 756 O O . ASP A 1 104 ? 18.343 -6.009 -15.300 1.00 88.69 104 ASP A O 1
ATOM 760 N N . ALA A 1 105 ? 17.363 -7.762 -14.300 1.00 87.12 105 ALA A N 1
ATOM 761 C CA . ALA A 1 105 ? 16.194 -7.770 -15.164 1.00 87.12 105 ALA A CA 1
ATOM 762 C C . ALA A 1 105 ? 15.426 -6.442 -15.082 1.00 87.12 105 ALA A C 1
ATOM 764 O O . ALA A 1 105 ? 15.153 -5.831 -16.110 1.00 87.12 105 ALA A O 1
ATOM 765 N N . ALA A 1 106 ? 15.142 -5.935 -13.880 1.00 82.69 106 ALA A N 1
ATOM 766 C CA . ALA A 1 106 ? 14.414 -4.677 -13.706 1.00 82.69 106 ALA A CA 1
ATOM 767 C C . ALA A 1 106 ? 15.147 -3.460 -14.304 1.00 82.69 106 ALA A C 1
ATOM 769 O O . ALA A 1 106 ? 14.503 -2.533 -14.798 1.00 82.69 106 ALA A O 1
ATOM 770 N N . LEU A 1 107 ? 16.483 -3.440 -14.248 1.00 85.31 107 LEU A N 1
ATOM 771 C CA . LEU A 1 107 ? 17.300 -2.309 -14.701 1.00 85.31 107 LEU A CA 1
ATOM 772 C C . LEU A 1 107 ? 17.680 -2.385 -16.182 1.00 85.31 107 LEU A C 1
ATOM 774 O O . LEU A 1 107 ? 17.719 -1.353 -16.852 1.00 85.31 107 LEU A O 1
ATOM 778 N N . HIS A 1 108 ? 17.979 -3.582 -16.683 1.00 87.31 108 HIS A N 1
ATOM 779 C CA . HIS A 1 108 ? 18.579 -3.776 -18.003 1.00 87.31 108 HIS A CA 1
ATOM 780 C C . HIS A 1 108 ? 17.695 -4.583 -18.962 1.00 87.31 108 HIS A C 1
ATOM 782 O O . HIS A 1 108 ? 17.823 -4.402 -20.171 1.00 87.31 108 HIS A O 1
ATOM 788 N N . ASN A 1 109 ? 16.773 -5.417 -18.462 1.00 87.75 109 ASN A N 1
ATOM 789 C CA . ASN A 1 109 ? 15.911 -6.288 -19.275 1.00 87.75 109 ASN A CA 1
ATOM 790 C C . ASN A 1 109 ? 14.421 -6.178 -18.871 1.00 87.75 109 ASN A C 1
ATOM 792 O O . ASN A 1 109 ? 13.839 -7.151 -18.382 1.00 87.75 109 ASN A O 1
ATOM 796 N N . PRO A 1 110 ? 13.779 -5.012 -19.082 1.00 82.56 110 PRO A N 1
ATOM 797 C CA . PRO A 1 110 ? 12.428 -4.726 -18.587 1.00 82.56 110 PRO A CA 1
ATOM 798 C C . PRO A 1 110 ? 11.355 -5.726 -19.038 1.00 82.56 110 PRO A C 1
ATOM 800 O O . PRO A 1 110 ? 10.438 -6.025 -18.277 1.00 82.56 110 PRO A O 1
ATOM 803 N N . GLU A 1 111 ? 11.474 -6.273 -20.250 1.00 84.38 111 GLU A N 1
ATOM 804 C CA . GLU A 1 111 ? 10.551 -7.301 -20.745 1.00 84.38 111 GLU A CA 1
ATOM 805 C C . GLU A 1 111 ? 10.667 -8.605 -19.956 1.00 84.38 111 GLU A C 1
ATOM 807 O O . GLU A 1 111 ? 9.659 -9.173 -19.548 1.00 84.38 111 GLU A O 1
ATOM 812 N N . HIS A 1 112 ? 11.892 -9.038 -19.656 1.00 85.94 112 HIS A N 1
ATOM 813 C CA . HIS A 1 112 ? 12.108 -10.228 -18.840 1.00 85.94 112 HIS A CA 1
ATOM 814 C C . HIS A 1 112 ? 11.601 -10.022 -17.407 1.00 85.94 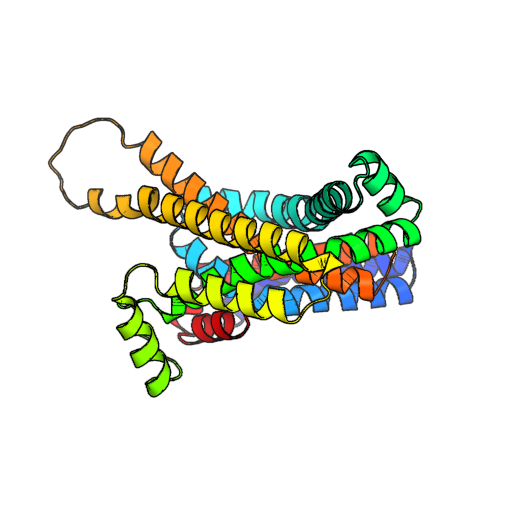112 HIS A C 1
ATOM 816 O O . HIS A 1 112 ? 10.975 -10.904 -16.824 1.00 85.94 112 HIS A O 1
ATOM 822 N N . TYR A 1 113 ? 11.800 -8.826 -16.845 1.00 84.69 113 TYR A N 1
ATOM 823 C CA . TYR A 1 113 ? 11.243 -8.492 -15.535 1.00 84.69 113 TYR A CA 1
ATOM 824 C C . TYR A 1 113 ? 9.708 -8.528 -15.526 1.00 84.69 113 TYR A C 1
ATOM 826 O O . TYR A 1 113 ? 9.108 -9.004 -14.564 1.00 84.69 113 TYR A O 1
ATOM 834 N N . ARG A 1 114 ? 9.064 -8.080 -16.610 1.00 81.81 114 ARG A N 1
ATOM 835 C CA . ARG A 1 114 ? 7.608 -8.159 -16.775 1.00 81.81 114 ARG A CA 1
ATOM 836 C C . ARG A 1 114 ? 7.111 -9.603 -16.833 1.00 81.81 114 ARG A C 1
ATOM 838 O O . ARG A 1 114 ? 6.156 -9.921 -16.138 1.00 81.81 114 ARG A O 1
ATOM 845 N N . GLU A 1 115 ? 7.772 -10.481 -17.585 1.00 85.31 115 GLU A N 1
ATOM 846 C CA . GLU A 1 115 ? 7.433 -11.915 -17.613 1.00 85.31 115 GLU A CA 1
ATOM 847 C C . GLU A 1 115 ? 7.509 -12.536 -16.212 1.00 85.31 115 GLU A C 1
ATOM 849 O O . GLU A 1 115 ? 6.612 -13.265 -15.785 1.00 85.31 115 GLU A O 1
ATOM 854 N N . LEU A 1 116 ? 8.562 -12.206 -15.462 1.00 85.38 116 LEU A N 1
ATOM 855 C CA . LEU A 1 116 ? 8.713 -12.667 -14.087 1.00 85.38 116 LEU A CA 1
ATOM 856 C C . LEU A 1 116 ? 7.619 -12.110 -13.159 1.00 85.38 116 LEU A C 1
ATOM 858 O O . LEU A 1 116 ? 7.139 -12.832 -12.281 1.00 85.38 116 LEU A O 1
ATOM 862 N N . LEU A 1 117 ? 7.207 -10.852 -13.352 1.00 83.06 117 LEU A N 1
ATOM 863 C CA . LEU A 1 117 ? 6.088 -10.246 -12.626 1.00 83.06 117 LEU A CA 1
ATOM 864 C C . LEU A 1 117 ? 4.759 -10.929 -12.947 1.00 83.06 117 LEU A C 1
ATOM 866 O O . LEU A 1 117 ? 4.027 -11.244 -12.015 1.00 83.06 117 LEU A O 1
ATOM 870 N N . GLU A 1 118 ? 4.463 -11.214 -14.216 1.00 83.81 118 GLU A N 1
ATOM 871 C CA . GLU A 1 118 ? 3.236 -11.911 -14.639 1.00 83.81 118 GLU A CA 1
ATOM 872 C C . GLU A 1 118 ? 3.146 -13.316 -14.001 1.00 83.81 118 GLU A C 1
ATOM 874 O O . GLU A 1 118 ? 2.079 -13.764 -13.581 1.00 83.81 118 GLU A O 1
ATOM 879 N N . ILE A 1 119 ? 4.285 -13.999 -13.830 1.00 86.00 119 ILE A N 1
ATOM 880 C CA . ILE A 1 119 ? 4.375 -15.293 -13.124 1.00 86.00 119 ILE A CA 1
ATOM 881 C C . ILE A 1 119 ? 4.194 -15.140 -11.598 1.00 86.00 119 ILE A C 1
ATOM 883 O O . ILE A 1 119 ? 3.749 -16.068 -10.906 1.00 86.00 119 ILE A O 1
ATOM 887 N N . ALA A 1 120 ? 4.572 -13.991 -11.039 1.00 84.44 120 ALA A N 1
ATOM 888 C CA . ALA A 1 120 ? 4.455 -13.688 -9.614 1.00 84.44 120 ALA A CA 1
ATOM 889 C C . ALA A 1 120 ? 3.071 -13.155 -9.224 1.00 84.44 120 ALA A C 1
ATOM 891 O O . ALA A 1 120 ? 2.630 -13.373 -8.094 1.00 84.44 120 ALA A O 1
ATOM 892 N N . GLU A 1 121 ? 2.385 -12.489 -10.150 1.00 84.62 121 GLU A N 1
ATOM 893 C CA . GLU A 1 121 ? 1.163 -11.722 -9.921 1.00 84.62 121 GLU A CA 1
ATOM 894 C C . GLU A 1 121 ? 0.086 -12.503 -9.148 1.00 84.62 121 GLU A C 1
ATOM 896 O O . GLU A 1 121 ? -0.361 -11.990 -8.119 1.00 84.62 121 GLU A O 1
ATOM 901 N N . PRO A 1 122 ? -0.274 -13.761 -9.492 1.00 88.62 122 PRO A N 1
ATOM 902 C CA . PRO A 1 122 ? -1.300 -14.492 -8.743 1.00 88.62 122 PRO A CA 1
ATOM 903 C C . PRO A 1 122 ? -0.961 -14.677 -7.258 1.00 88.62 122 PRO A C 1
ATOM 905 O O . PRO A 1 122 ? -1.849 -14.644 -6.407 1.00 88.62 122 PRO A O 1
ATOM 908 N N . ARG A 1 123 ? 0.326 -14.852 -6.930 1.00 87.06 123 ARG A N 1
ATOM 909 C CA . ARG A 1 123 ? 0.808 -14.991 -5.546 1.00 87.06 123 ARG A CA 1
ATOM 910 C C . ARG A 1 123 ? 0.750 -13.663 -4.805 1.00 87.06 123 ARG A C 1
ATOM 912 O O . ARG A 1 123 ? 0.330 -13.635 -3.652 1.00 87.06 123 ARG A O 1
ATOM 919 N N . ILE A 1 124 ? 1.147 -12.580 -5.472 1.00 83.19 124 ILE A N 1
ATOM 920 C CA . ILE A 1 124 ? 1.122 -11.221 -4.918 1.00 83.19 124 ILE A CA 1
ATOM 921 C C . ILE A 1 124 ? -0.317 -10.810 -4.600 1.00 83.19 124 ILE A C 1
ATOM 923 O O . ILE A 1 124 ? -0.604 -10.431 -3.464 1.00 83.19 124 ILE A O 1
ATOM 927 N N . LEU A 1 125 ? -1.225 -10.964 -5.568 1.00 87.00 125 LEU A N 1
ATOM 928 C CA . LEU A 1 125 ? -2.639 -10.622 -5.416 1.00 87.00 125 LEU A CA 1
ATOM 929 C C . LEU A 1 125 ? -3.321 -11.474 -4.341 1.00 87.00 125 LEU A C 1
ATOM 931 O O . LEU A 1 125 ? -4.090 -10.949 -3.544 1.00 87.00 125 LEU A O 1
ATOM 935 N N . ALA A 1 126 ? -3.021 -12.776 -4.267 1.00 90.94 126 ALA A N 1
ATOM 936 C CA . ALA A 1 126 ? -3.572 -13.637 -3.222 1.00 90.94 126 ALA A CA 1
ATOM 937 C C . ALA A 1 126 ? -3.079 -13.237 -1.824 1.00 90.94 126 ALA A C 1
ATOM 939 O O . ALA A 1 126 ? -3.872 -13.171 -0.889 1.00 90.94 126 ALA A O 1
ATOM 940 N N . PHE A 1 127 ? -1.783 -12.955 -1.678 1.00 88.44 127 PHE A N 1
ATOM 941 C CA . PHE A 1 127 ? -1.199 -12.507 -0.415 1.00 88.44 127 PHE A CA 1
ATOM 942 C C . PHE A 1 127 ? -1.803 -11.177 0.052 1.00 88.44 127 PHE A C 1
ATOM 944 O O . PHE A 1 127 ? -2.359 -11.111 1.151 1.00 88.44 127 PHE A O 1
ATOM 951 N N . GLY A 1 128 ? -1.728 -10.139 -0.788 1.00 85.69 128 GLY A N 1
ATOM 952 C CA . GLY A 1 128 ? -2.224 -8.803 -0.459 1.00 85.69 128 GLY A CA 1
ATOM 953 C C . GLY A 1 128 ? -3.739 -8.795 -0.288 1.00 85.69 128 GLY A C 1
ATOM 954 O O . GLY A 1 128 ? -4.243 -8.321 0.725 1.00 85.69 128 GLY A O 1
ATOM 955 N N . GLY A 1 129 ? -4.468 -9.426 -1.210 1.00 89.94 129 GLY A N 1
ATOM 956 C CA . GLY A 1 129 ? -5.926 -9.509 -1.168 1.00 89.94 129 GLY A CA 1
ATOM 957 C C . GLY A 1 129 ? -6.452 -10.203 0.088 1.00 89.94 129 GLY A C 1
ATOM 958 O O . GLY A 1 129 ? -7.407 -9.724 0.689 1.00 89.94 129 GLY A O 1
ATOM 959 N N . MET A 1 130 ? -5.812 -11.283 0.551 1.00 93.50 130 MET A N 1
ATOM 960 C CA . MET A 1 130 ? -6.217 -11.941 1.801 1.00 93.50 130 MET A CA 1
ATOM 961 C C . MET A 1 130 ? -5.867 -11.127 3.051 1.00 93.50 130 MET A C 1
ATOM 963 O O . MET A 1 130 ? -6.642 -11.127 4.009 1.00 93.50 130 MET A O 1
ATOM 967 N N . PHE A 1 131 ? -4.732 -10.421 3.048 1.00 90.44 131 PHE A N 1
ATOM 968 C CA . PHE A 1 131 ? -4.368 -9.490 4.120 1.00 90.44 131 PHE A CA 1
ATOM 969 C C . PHE A 1 131 ? -5.397 -8.353 4.225 1.00 90.44 131 PHE A C 1
ATOM 971 O O . PHE A 1 131 ? -5.935 -8.084 5.301 1.00 90.44 131 PHE A O 1
ATOM 978 N N . LEU A 1 132 ? -5.724 -7.727 3.095 1.00 89.56 132 LEU A N 1
ATOM 979 C CA . LEU A 1 132 ? -6.666 -6.614 3.008 1.00 89.56 132 LEU A CA 1
ATOM 980 C C . LEU A 1 132 ? -8.109 -7.042 3.292 1.00 89.56 132 LEU A C 1
ATOM 982 O O . LEU A 1 132 ? -8.814 -6.358 4.032 1.00 89.56 132 LEU A O 1
ATOM 986 N N . LEU A 1 133 ? -8.528 -8.222 2.827 1.00 93.06 133 LEU A N 1
ATOM 987 C CA . LEU A 1 133 ? -9.825 -8.799 3.182 1.00 93.06 133 LEU A CA 1
ATOM 988 C C . LEU A 1 133 ? -9.971 -8.947 4.701 1.00 93.06 133 LEU A C 1
ATOM 990 O O . LEU A 1 133 ? -11.039 -8.694 5.251 1.00 93.06 133 LEU A O 1
ATOM 994 N N . MET A 1 134 ? -8.905 -9.322 5.405 1.00 92.12 134 MET A N 1
ATOM 995 C CA . MET A 1 134 ? -8.925 -9.392 6.866 1.00 92.12 134 MET A CA 1
ATOM 996 C C . MET A 1 134 ? -9.029 -8.004 7.520 1.00 92.12 134 MET A C 1
ATOM 998 O O . MET A 1 134 ? -9.749 -7.873 8.510 1.00 92.12 134 MET A O 1
ATOM 1002 N N . VAL A 1 135 ? -8.377 -6.964 6.975 1.00 88.00 135 VAL A N 1
ATOM 1003 C CA . VAL A 1 135 ? -8.578 -5.559 7.408 1.00 88.00 135 VAL A CA 1
ATOM 1004 C C . VAL A 1 135 ? -10.051 -5.163 7.247 1.00 88.00 135 VAL A C 1
ATOM 1006 O O . VAL A 1 135 ? -10.671 -4.678 8.195 1.00 88.00 135 VAL A O 1
ATOM 1009 N N . PHE A 1 136 ? -10.624 -5.433 6.070 1.00 90.44 136 PHE A N 1
ATOM 1010 C CA . PHE A 1 136 ? -12.028 -5.178 5.750 1.00 90.44 136 PHE A CA 1
ATOM 1011 C C . PHE A 1 136 ? -12.968 -5.880 6.738 1.00 90.44 136 PHE A C 1
ATOM 1013 O O . PHE A 1 136 ? -13.808 -5.245 7.378 1.00 90.44 136 PHE A O 1
ATOM 1020 N N . LEU A 1 137 ? -12.823 -7.199 6.890 1.00 91.81 137 LEU A N 1
ATOM 1021 C CA . LEU A 1 137 ? -13.731 -8.002 7.704 1.00 91.81 137 LEU A CA 1
ATOM 1022 C C . LEU A 1 137 ? -13.675 -7.576 9.171 1.00 91.81 137 LEU A C 1
ATOM 1024 O O . LEU A 1 137 ? -14.729 -7.346 9.759 1.00 91.81 137 LEU A O 1
ATOM 1028 N N . ARG A 1 138 ? -12.483 -7.353 9.733 1.00 88.12 138 ARG A N 1
ATOM 1029 C CA . ARG A 1 138 ? -12.344 -6.867 11.115 1.00 88.12 138 ARG A CA 1
ATOM 1030 C C . ARG A 1 138 ? -13.074 -5.555 11.355 1.00 88.12 138 ARG A C 1
ATOM 1032 O O . ARG A 1 138 ? -13.731 -5.397 12.376 1.00 88.12 138 ARG A O 1
ATOM 1039 N N . TYR A 1 139 ? -13.000 -4.625 10.407 1.00 87.56 139 TYR A N 1
ATOM 1040 C CA . TYR A 1 139 ? -13.686 -3.343 10.536 1.00 87.56 139 TYR A CA 1
ATOM 1041 C C . TYR A 1 139 ? -15.218 -3.476 10.531 1.00 87.56 139 TYR A C 1
ATOM 1043 O O . TYR A 1 139 ? -15.920 -2.749 11.239 1.00 87.56 139 TYR A O 1
ATOM 1051 N N . PHE A 1 140 ? -15.775 -4.383 9.724 1.00 88.25 140 PHE A N 1
ATOM 1052 C CA . PHE A 1 140 ? -17.230 -4.556 9.621 1.00 88.25 140 PHE A CA 1
ATOM 1053 C C . PHE A 1 140 ? -17.822 -5.505 10.668 1.00 88.25 140 PHE A C 1
ATOM 1055 O O . PHE A 1 140 ? -18.991 -5.335 11.025 1.00 88.25 140 PHE A O 1
ATOM 1062 N N . PHE A 1 141 ? -17.036 -6.455 11.173 1.00 87.81 141 PHE A N 1
ATOM 1063 C CA . PHE A 1 141 ? -17.404 -7.403 12.227 1.00 87.81 141 PHE A CA 1
ATOM 1064 C C . PHE A 1 141 ? -16.915 -6.953 13.619 1.00 87.81 141 PHE A C 1
ATOM 1066 O O . PHE A 1 141 ? -16.670 -7.779 14.489 1.00 87.81 141 PHE A O 1
ATOM 1073 N N . ASP A 1 142 ? -16.815 -5.645 13.862 1.00 83.44 142 ASP A N 1
ATOM 1074 C CA . ASP A 1 142 ? -16.512 -5.090 15.186 1.00 83.44 142 ASP A CA 1
ATOM 1075 C C . ASP A 1 142 ? -17.808 -4.745 15.945 1.00 83.44 142 ASP A C 1
ATOM 1077 O O . ASP A 1 142 ? -18.569 -3.865 15.530 1.00 83.44 142 ASP A O 1
ATOM 1081 N N . GLU A 1 143 ? -18.077 -5.422 17.068 1.00 79.81 143 GLU A N 1
ATOM 1082 C CA . GLU A 1 143 ? -19.242 -5.147 17.928 1.00 79.81 143 GLU A CA 1
ATOM 1083 C C . GLU A 1 143 ? -19.150 -3.778 18.627 1.00 79.81 143 GLU A C 1
ATOM 1085 O O . GLU A 1 143 ? -20.175 -3.148 18.897 1.00 79.81 143 GLU A O 1
ATOM 1090 N N . ALA A 1 144 ? -17.939 -3.277 18.890 1.00 77.62 144 ALA A N 1
ATOM 1091 C CA . ALA A 1 144 ? -17.733 -1.965 19.502 1.00 77.62 144 ALA A CA 1
ATOM 1092 C C . ALA A 1 144 ? -18.011 -0.808 18.524 1.00 77.62 144 ALA A C 1
ATOM 1094 O O . ALA A 1 144 ? -18.089 0.357 18.933 1.00 77.62 144 ALA A O 1
ATOM 1095 N N . LYS A 1 145 ? -18.201 -1.107 17.233 1.00 80.06 145 LYS A N 1
ATOM 1096 C CA . LYS A 1 145 ? -18.485 -0.114 16.198 1.00 80.06 145 LYS A CA 1
ATOM 1097 C C . LYS A 1 145 ? -19.853 0.536 16.414 1.00 80.06 145 LYS A C 1
ATOM 1099 O O . LYS A 1 145 ? -20.900 -0.094 16.309 1.00 80.06 145 LYS A O 1
ATOM 1104 N N . THR A 1 146 ? -19.850 1.848 16.643 1.00 75.31 146 THR A N 1
ATOM 1105 C CA . THR A 1 146 ? -21.075 2.639 16.882 1.00 75.31 146 THR A CA 1
ATOM 1106 C C . THR A 1 146 ? -21.569 3.401 15.650 1.00 75.31 146 THR A C 1
ATOM 1108 O O . THR A 1 146 ? -22.755 3.732 15.546 1.00 75.31 146 THR A O 1
ATOM 1111 N N . LEU A 1 147 ? -20.674 3.686 14.702 1.00 80.50 147 LEU A N 1
ATOM 1112 C CA . LEU A 1 147 ? -20.962 4.434 13.483 1.00 80.50 147 LEU A CA 1
ATOM 1113 C C . LEU A 1 147 ? -21.154 3.484 12.305 1.00 80.50 147 LEU A C 1
ATOM 1115 O O . LEU A 1 147 ? -20.274 2.689 11.989 1.00 80.50 147 LEU A O 1
ATOM 1119 N N . HIS A 1 148 ? -22.278 3.620 11.607 1.00 83.94 148 HIS A N 1
ATOM 1120 C CA . HIS A 1 148 ? -22.612 2.802 10.444 1.00 83.94 148 HIS A CA 1
ATOM 1121 C C . HIS A 1 148 ? -23.081 3.689 9.299 1.00 83.94 148 HIS A C 1
ATOM 1123 O O . HIS A 1 148 ? -24.025 4.469 9.490 1.00 83.94 148 HIS A O 1
ATOM 1129 N N . TRP A 1 149 ? -22.474 3.544 8.122 1.00 85.19 149 TRP A N 1
ATOM 1130 C CA . TRP A 1 149 ? -22.916 4.240 6.917 1.00 85.19 149 TRP A CA 1
ATOM 1131 C C . TRP A 1 149 ? -24.201 3.593 6.399 1.00 85.19 149 TRP A C 1
ATOM 1133 O O . TRP A 1 149 ? -25.264 4.223 6.403 1.00 85.19 149 TRP A O 1
ATOM 1143 N N . TRP A 1 150 ? -24.165 2.287 6.111 1.00 86.06 150 TRP A N 1
ATOM 1144 C CA . TRP A 1 150 ? -25.361 1.508 5.788 1.00 86.06 150 TRP A CA 1
ATOM 1145 C C . TRP A 1 150 ? -25.892 0.759 7.015 1.00 86.06 150 TRP A C 1
ATOM 1147 O O . TRP A 1 150 ? -25.698 -0.445 7.194 1.00 86.06 150 TRP A O 1
ATOM 1157 N N . ARG A 1 151 ? -26.664 1.474 7.845 1.00 84.44 151 ARG A N 1
ATOM 1158 C CA . ARG A 1 151 ? -27.178 0.990 9.146 1.00 84.44 151 ARG A CA 1
ATOM 1159 C C . ARG A 1 151 ? -27.779 -0.421 9.138 1.00 84.44 151 ARG A C 1
ATOM 1161 O O . ARG A 1 151 ? -27.553 -1.162 10.085 1.00 84.44 151 ARG A O 1
ATOM 1168 N N . SER A 1 152 ? -28.573 -0.789 8.132 1.00 85.69 152 SER A N 1
ATOM 1169 C CA . SER A 1 152 ? -29.279 -2.082 8.118 1.00 85.69 152 SER A CA 1
ATOM 1170 C C . SER A 1 152 ? -28.353 -3.283 7.919 1.00 85.69 152 SER A C 1
ATOM 1172 O O . SER A 1 152 ? -28.603 -4.337 8.501 1.00 85.69 152 SER A O 1
ATOM 1174 N N . ILE A 1 153 ? -27.315 -3.132 7.093 1.00 85.69 153 ILE A N 1
ATOM 1175 C CA . ILE A 1 153 ? -26.357 -4.200 6.792 1.00 85.69 153 ILE A CA 1
ATOM 1176 C C . ILE A 1 153 ? -25.275 -4.217 7.870 1.00 85.69 153 ILE A C 1
ATOM 1178 O O . ILE A 1 153 ? -25.060 -5.243 8.509 1.00 85.69 153 ILE A O 1
ATOM 1182 N N . GLU A 1 154 ? -24.666 -3.065 8.150 1.00 84.94 154 GLU A N 1
ATOM 1183 C CA . GLU A 1 154 ? -23.530 -2.986 9.069 1.00 84.94 154 GLU A CA 1
ATOM 1184 C C . GLU A 1 154 ? -23.888 -3.341 10.513 1.00 84.94 154 GLU A C 1
ATOM 1186 O O . GLU A 1 154 ? -23.080 -3.969 11.183 1.00 84.94 154 GLU A O 1
ATOM 1191 N N . LYS A 1 155 ? -25.102 -3.036 10.996 1.00 84.06 155 LYS A N 1
ATOM 1192 C CA . LYS A 1 155 ? -25.519 -3.484 12.338 1.00 84.06 155 LYS A CA 1
ATOM 1193 C C . LYS A 1 155 ? -25.581 -5.005 12.456 1.00 84.06 155 LYS A C 1
ATOM 1195 O O . LYS A 1 155 ? -25.350 -5.539 13.533 1.00 84.06 155 LYS A O 1
ATOM 1200 N N . ARG A 1 156 ? -25.932 -5.703 11.370 1.00 84.75 156 ARG A N 1
ATOM 1201 C CA . ARG A 1 156 ? -25.976 -7.172 11.353 1.00 84.75 156 ARG A CA 1
ATOM 1202 C C . ARG A 1 156 ? -24.571 -7.758 11.286 1.00 84.75 156 ARG A C 1
ATOM 1204 O O . ARG A 1 156 ? -24.313 -8.728 11.984 1.00 84.75 156 ARG A O 1
ATOM 1211 N N . LEU A 1 157 ? -23.691 -7.157 10.482 1.00 83.19 157 LEU A N 1
ATOM 1212 C CA . LEU A 1 157 ? -22.280 -7.550 10.391 1.00 83.19 157 LEU A CA 1
ATOM 1213 C C . LEU A 1 157 ? -21.558 -7.331 11.728 1.00 83.19 157 LEU A C 1
ATOM 1215 O O . LEU A 1 157 ? -20.995 -8.270 12.275 1.00 83.19 157 LEU A O 1
ATOM 1219 N N . SER A 1 158 ? -21.700 -6.146 12.322 1.00 82.56 158 SER A N 1
ATOM 1220 C CA . SER A 1 158 ? -21.136 -5.805 13.633 1.00 82.56 158 SER A CA 1
ATOM 1221 C C . SER A 1 158 ? -21.657 -6.734 14.739 1.00 82.56 158 SER A C 1
ATOM 1223 O O . SER A 1 158 ? -20.876 -7.260 15.525 1.00 82.56 158 SER A O 1
ATOM 1225 N N . ALA A 1 159 ? -22.958 -7.055 14.747 1.00 80.38 159 ALA A N 1
ATOM 1226 C CA . ALA A 1 159 ? -23.518 -8.021 15.696 1.00 80.38 159 ALA A CA 1
ATOM 1227 C C . ALA A 1 159 ? -22.992 -9.455 15.497 1.00 80.38 159 ALA A C 1
ATOM 1229 O O . ALA A 1 159 ? -22.912 -10.220 16.459 1.00 80.38 159 ALA A O 1
ATOM 1230 N N . ALA A 1 160 ? -22.644 -9.835 14.264 1.00 81.06 160 ALA A N 1
ATOM 1231 C CA . ALA A 1 160 ? -22.036 -11.128 13.970 1.00 81.06 160 ALA A CA 1
ATOM 1232 C C . ALA A 1 160 ? -20.576 -11.215 14.457 1.00 81.06 160 ALA A C 1
ATOM 1234 O O . ALA A 1 160 ? -20.089 -12.323 14.669 1.00 81.06 160 ALA A O 1
ATOM 1235 N N . GLY A 1 161 ? -19.934 -10.074 14.740 1.00 77.31 161 GLY A N 1
ATOM 1236 C CA . GLY A 1 161 ? -18.629 -9.967 15.404 1.00 77.31 161 GLY A CA 1
ATOM 1237 C C . GLY A 1 161 ? -18.544 -10.618 16.787 1.00 77.31 161 GLY A C 1
ATOM 1238 O O . GLY A 1 161 ? -17.457 -10.909 17.271 1.00 77.31 161 GLY A O 1
ATOM 1239 N N . ARG A 1 162 ? -19.689 -10.936 17.407 1.00 75.88 162 ARG A N 1
ATOM 1240 C CA . ARG A 1 162 ? -19.764 -11.747 18.637 1.00 75.88 162 ARG A CA 1
ATOM 1241 C C . ARG A 1 162 ? -19.189 -13.150 18.479 1.00 75.88 162 ARG A C 1
ATOM 1243 O O . ARG A 1 162 ? -18.847 -13.788 19.473 1.00 75.88 162 ARG A O 1
ATOM 1250 N N . ILE A 1 163 ? -19.185 -13.672 17.254 1.00 81.94 163 ILE A N 1
ATOM 1251 C CA . ILE A 1 163 ? -18.635 -14.986 16.950 1.00 81.94 163 ILE A CA 1
ATOM 1252 C C . ILE A 1 163 ? -17.137 -14.803 16.739 1.00 81.94 163 ILE A C 1
ATOM 1254 O O . ILE A 1 163 ? -16.698 -14.302 15.702 1.00 81.94 163 ILE A O 1
ATOM 1258 N N . GLU A 1 164 ? -16.367 -15.232 17.734 1.00 72.62 164 GLU A N 1
ATOM 1259 C CA . GLU A 1 164 ? -14.911 -15.221 17.679 1.00 72.62 164 GLU A CA 1
ATOM 1260 C C . GLU A 1 164 ? -14.431 -15.920 16.392 1.00 72.62 164 GLU A C 1
ATOM 1262 O O . GLU A 1 164 ? -14.873 -17.023 16.063 1.00 72.62 164 GLU A O 1
ATOM 1267 N N . ALA A 1 165 ? -13.560 -15.244 15.637 1.00 82.94 165 ALA A N 1
ATOM 1268 C CA . ALA A 1 165 ? -12.991 -15.703 14.367 1.00 82.94 165 ALA A CA 1
ATOM 1269 C C . ALA A 1 165 ? -13.960 -15.857 13.167 1.00 82.94 165 ALA A C 1
ATOM 1271 O O . ALA A 1 165 ? -13.585 -16.484 12.170 1.00 82.94 165 ALA A O 1
ATOM 1272 N N . ILE A 1 166 ? -15.162 -15.260 13.183 1.00 89.06 166 ILE A N 1
ATOM 1273 C CA . ILE A 1 166 ? -16.058 -15.275 12.004 1.00 89.06 166 ILE A CA 1
ATOM 1274 C C . ILE A 1 166 ? -15.412 -14.656 10.756 1.00 89.06 166 ILE A C 1
ATOM 1276 O O . ILE A 1 166 ? -15.565 -15.173 9.650 1.00 89.06 166 ILE A O 1
ATOM 1280 N N . GLU A 1 167 ? -14.642 -13.589 10.947 1.00 90.94 167 GLU A N 1
ATOM 1281 C CA . GLU A 1 167 ? -13.838 -12.933 9.916 1.00 90.94 167 GLU A CA 1
ATOM 1282 C C . GLU A 1 167 ? -12.827 -13.896 9.278 1.00 90.94 167 GLU A C 1
ATOM 1284 O O . GLU A 1 167 ? -12.765 -14.004 8.056 1.00 90.94 167 GLU A O 1
ATOM 1289 N N . VAL A 1 168 ? -12.115 -14.683 10.091 1.00 92.94 168 VAL A N 1
ATOM 1290 C CA . VAL A 1 168 ? -11.136 -15.672 9.620 1.00 92.94 168 VAL A CA 1
ATOM 1291 C C . VAL A 1 168 ? -11.835 -16.779 8.841 1.00 92.94 168 VAL A C 1
ATOM 1293 O O . VAL A 1 168 ? -11.379 -17.168 7.766 1.00 92.94 168 VAL A O 1
ATOM 1296 N N . ALA A 1 169 ? -12.960 -17.280 9.355 1.00 93.56 169 ALA A N 1
ATOM 1297 C CA . ALA A 1 169 ? -13.737 -18.314 8.684 1.00 93.56 169 ALA A CA 1
ATOM 1298 C C . ALA A 1 169 ? -14.235 -17.837 7.312 1.00 93.56 169 ALA A C 1
ATOM 1300 O O . ALA A 1 169 ? -14.101 -18.560 6.324 1.00 93.56 169 ALA A O 1
ATOM 1301 N N . LEU A 1 170 ? -14.763 -16.613 7.230 1.00 94.75 170 LEU A N 1
ATOM 1302 C CA . LEU A 1 170 ? -15.236 -16.039 5.974 1.00 94.75 170 LEU A CA 1
ATOM 1303 C C . LEU A 1 170 ? -14.083 -15.798 4.993 1.00 94.75 170 LEU A C 1
ATOM 1305 O O . LEU A 1 170 ? -14.214 -16.142 3.819 1.00 94.75 170 LEU A O 1
ATOM 1309 N N . ALA A 1 171 ? -12.942 -15.296 5.469 1.00 96.00 171 ALA A N 1
ATOM 1310 C CA . ALA A 1 171 ? -11.738 -15.133 4.661 1.00 96.00 171 ALA A CA 1
ATOM 1311 C C . ALA A 1 171 ? -11.272 -16.476 4.070 1.00 96.00 171 ALA A C 1
ATOM 1313 O O . ALA A 1 171 ? -11.053 -16.588 2.864 1.00 96.00 171 ALA A O 1
ATOM 1314 N N . LEU A 1 172 ? -11.206 -17.535 4.882 1.00 97.12 172 LEU A N 1
ATOM 1315 C CA . LEU A 1 172 ? -10.857 -18.877 4.408 1.00 97.12 172 LEU A CA 1
ATOM 1316 C C . LEU A 1 172 ? -11.870 -19.419 3.393 1.00 97.12 172 LEU A C 1
ATOM 1318 O O . LEU A 1 172 ? -11.469 -20.025 2.403 1.00 97.12 172 LEU A O 1
ATOM 1322 N N . VAL A 1 173 ? -13.170 -19.186 3.595 1.00 97.25 173 VAL A N 1
ATOM 1323 C CA . VAL A 1 173 ? -14.202 -19.571 2.618 1.00 97.25 173 VAL A CA 1
ATOM 1324 C C . VAL A 1 173 ? -13.992 -18.844 1.291 1.00 97.25 173 VAL A C 1
ATOM 1326 O O . VAL A 1 173 ? -14.016 -19.495 0.247 1.00 97.25 173 VAL A O 1
ATOM 1329 N N . VAL A 1 174 ? -13.739 -17.533 1.312 1.00 97.12 174 VAL A N 1
ATOM 1330 C CA . VAL A 1 174 ? -13.430 -16.756 0.101 1.00 97.12 174 VAL A CA 1
ATOM 1331 C C . VAL A 1 174 ? -12.196 -17.326 -0.597 1.00 97.12 174 VAL A C 1
ATOM 1333 O O . VAL A 1 174 ? -12.253 -17.605 -1.793 1.00 97.12 174 VAL A O 1
ATOM 1336 N N . LEU A 1 175 ? -1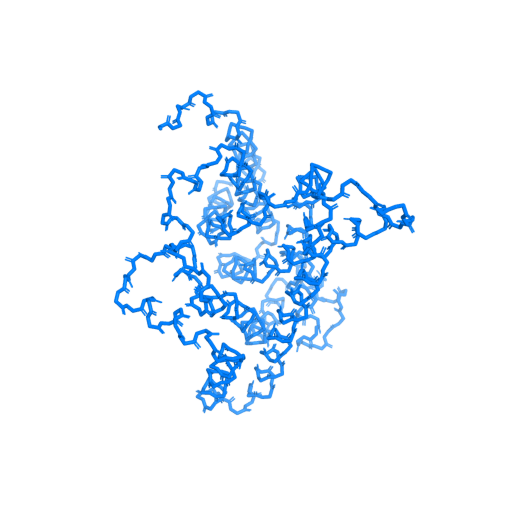1.119 -17.598 0.145 1.00 97.50 175 LEU A N 1
ATOM 1337 C CA . LEU A 1 175 ? -9.893 -18.180 -0.401 1.00 97.50 175 LEU A CA 1
ATOM 1338 C C . LEU A 1 175 ? -10.133 -19.558 -1.038 1.00 97.50 175 LEU A C 1
ATOM 1340 O O . LEU A 1 175 ? -9.636 -19.831 -2.130 1.00 97.50 175 LEU A O 1
ATOM 1344 N N . LEU A 1 176 ? -10.930 -20.419 -0.399 1.00 97.44 176 LEU A N 1
ATOM 1345 C CA . LEU A 1 176 ? -11.294 -21.735 -0.935 1.00 97.44 176 LEU A CA 1
ATOM 1346 C C . LEU A 1 176 ? -12.153 -21.626 -2.201 1.00 97.44 176 LEU A C 1
ATOM 1348 O O . LEU A 1 176 ? -11.935 -22.376 -3.154 1.00 97.44 176 LEU A O 1
ATOM 1352 N N . VAL A 1 177 ? -13.105 -20.690 -2.235 1.00 97.12 177 VAL A N 1
ATOM 1353 C CA . VAL A 1 177 ? -13.932 -20.425 -3.420 1.00 97.12 177 VAL A CA 1
ATOM 1354 C C . VAL A 1 177 ? -13.066 -19.905 -4.566 1.00 97.12 177 VAL A C 1
ATOM 1356 O O . VAL A 1 177 ? -13.184 -20.411 -5.682 1.00 97.12 177 VAL A O 1
ATOM 1359 N N . LEU A 1 178 ? -12.158 -18.961 -4.311 1.00 95.06 178 LEU A N 1
ATOM 1360 C CA . LEU A 1 178 ? -11.210 -18.474 -5.316 1.00 95.06 178 LEU A CA 1
ATOM 1361 C C . LEU A 1 178 ? -10.347 -19.621 -5.848 1.00 95.06 178 LEU A C 1
ATOM 1363 O O . LEU A 1 178 ? -10.311 -19.854 -7.055 1.00 95.06 178 LEU A O 1
ATOM 1367 N N . ALA A 1 179 ? -9.744 -20.407 -4.954 1.00 94.88 179 ALA A N 1
ATOM 1368 C CA . ALA A 1 179 ? -8.925 -21.559 -5.314 1.00 94.88 179 ALA A CA 1
ATOM 1369 C C . ALA A 1 179 ? -9.689 -22.578 -6.179 1.00 94.88 179 ALA A C 1
ATOM 1371 O O . ALA A 1 179 ? -9.129 -23.136 -7.125 1.00 94.88 179 ALA A O 1
ATOM 1372 N N . ALA A 1 180 ? -10.975 -22.811 -5.903 1.00 94.94 180 ALA A N 1
ATOM 1373 C CA . ALA A 1 180 ? -11.808 -23.715 -6.693 1.00 94.94 180 ALA A CA 1
ATOM 1374 C C . ALA A 1 180 ? -12.055 -23.217 -8.130 1.00 94.94 180 ALA A C 1
ATOM 1376 O O . ALA A 1 180 ? -12.196 -24.046 -9.031 1.00 94.94 180 ALA A O 1
ATOM 1377 N N . ASN A 1 181 ? -12.064 -21.898 -8.352 1.00 96.06 181 ASN A N 1
ATOM 1378 C CA . ASN A 1 181 ? -12.416 -21.267 -9.630 1.00 96.06 181 ASN A CA 1
ATOM 1379 C C . ASN A 1 181 ? -11.211 -20.850 -10.495 1.00 96.06 181 ASN A C 1
ATOM 1381 O O . ASN A 1 181 ? -11.403 -20.417 -11.629 1.00 96.06 181 ASN A O 1
ATOM 1385 N N . ILE A 1 182 ? -9.978 -21.001 -10.006 1.00 94.25 182 ILE A N 1
ATOM 1386 C CA . ILE A 1 182 ? -8.750 -20.728 -10.773 1.00 94.25 182 ILE A CA 1
ATOM 1387 C C . ILE A 1 182 ? -8.140 -22.005 -11.383 1.00 94.25 182 ILE A C 1
ATOM 1389 O O . ILE A 1 182 ? -8.442 -23.120 -10.927 1.00 94.25 182 ILE A O 1
ATOM 1393 N N . PRO A 1 183 ? -7.253 -21.873 -12.395 1.00 94.94 183 PRO A N 1
ATOM 1394 C CA . PRO A 1 183 ? -6.530 -23.000 -12.975 1.00 94.94 183 PRO A CA 1
ATOM 1395 C C . PRO A 1 183 ? -5.796 -23.839 -11.924 1.00 94.94 183 PRO A C 1
ATOM 1397 O O . PRO A 1 183 ? -5.182 -23.312 -10.996 1.00 94.94 183 PRO A O 1
ATOM 1400 N N . ALA A 1 184 ? -5.813 -25.164 -12.101 1.00 93.19 184 ALA A N 1
ATOM 1401 C CA . ALA A 1 184 ? -5.209 -26.101 -11.151 1.00 93.19 184 ALA A CA 1
ATOM 1402 C C . ALA A 1 184 ? -3.704 -25.860 -10.930 1.00 93.19 184 ALA A C 1
ATOM 1404 O O . ALA A 1 184 ? -3.212 -26.112 -9.834 1.00 93.19 184 ALA A O 1
ATOM 1405 N N . SER A 1 185 ? -2.998 -25.336 -11.938 1.00 92.12 185 SER A N 1
ATOM 1406 C CA . SER A 1 185 ? -1.575 -24.986 -11.860 1.00 92.12 185 SER A CA 1
ATOM 1407 C C . SER A 1 185 ? -1.271 -23.864 -10.865 1.00 92.12 185 SER A C 1
ATOM 1409 O O . SER A 1 185 ? -0.200 -23.871 -10.277 1.00 92.12 185 SER A O 1
ATOM 1411 N N . LEU A 1 186 ? -2.203 -22.931 -10.645 1.00 91.81 186 LEU A N 1
ATOM 1412 C CA . LEU A 1 186 ? -2.018 -21.773 -9.758 1.00 91.81 186 LEU A CA 1
ATOM 1413 C C . LEU A 1 186 ? -2.581 -22.008 -8.350 1.00 91.81 186 LEU A C 1
ATOM 1415 O O . LEU A 1 186 ? -2.366 -21.213 -7.439 1.00 91.81 186 LEU A O 1
ATOM 1419 N N . ARG A 1 187 ? -3.334 -23.096 -8.160 1.00 94.69 187 ARG A N 1
ATOM 1420 C CA . ARG A 1 187 ? -4.156 -23.316 -6.966 1.00 94.69 187 ARG A CA 1
ATOM 1421 C C . ARG A 1 187 ? -3.332 -23.425 -5.683 1.00 94.69 187 ARG A C 1
ATOM 1423 O O . ARG A 1 187 ? -3.715 -22.840 -4.675 1.00 94.69 187 ARG A O 1
ATOM 1430 N N . ALA A 1 188 ? -2.218 -24.157 -5.715 1.00 93.38 188 ALA A N 1
ATOM 1431 C CA . ALA A 1 188 ? -1.346 -24.317 -4.550 1.00 93.38 188 ALA A CA 1
ATOM 1432 C C . ALA A 1 188 ? -0.676 -22.993 -4.156 1.00 93.38 188 ALA A C 1
ATOM 1434 O O . ALA A 1 188 ? -0.688 -22.630 -2.983 1.00 93.38 188 ALA A O 1
ATOM 1435 N N . ASP A 1 189 ? -0.172 -22.259 -5.147 1.00 90.31 189 ASP A N 1
ATOM 1436 C CA . ASP A 1 189 ? 0.489 -20.969 -4.961 1.00 90.31 189 ASP A CA 1
ATOM 1437 C C . ASP A 1 189 ? -0.462 -19.924 -4.367 1.00 90.31 189 ASP A C 1
ATOM 1439 O O . ASP A 1 189 ? -0.132 -19.279 -3.376 1.00 90.31 189 ASP A O 1
ATOM 1443 N N . VAL A 1 190 ? -1.678 -19.812 -4.911 1.00 93.38 190 VAL A N 1
ATOM 1444 C CA . VAL A 1 190 ? -2.706 -18.886 -4.408 1.00 93.38 190 VAL A CA 1
ATOM 1445 C C . VAL A 1 190 ? -3.147 -19.249 -2.991 1.00 93.38 190 VAL A C 1
ATOM 1447 O O . VAL A 1 190 ? -3.245 -18.367 -2.141 1.00 93.38 190 VAL A O 1
ATOM 1450 N N . LEU A 1 191 ? -3.379 -20.536 -2.704 1.00 96.38 191 LEU A N 1
ATOM 1451 C CA . LEU A 1 191 ? -3.738 -20.984 -1.354 1.00 96.38 191 LEU A CA 1
ATOM 1452 C C . LEU A 1 191 ? -2.627 -20.673 -0.349 1.00 96.38 191 LEU A C 1
ATOM 1454 O O . LEU A 1 191 ? -2.907 -20.141 0.723 1.00 96.38 191 LEU A O 1
ATOM 1458 N N . PHE A 1 192 ? -1.377 -20.990 -0.688 1.00 94.31 192 PHE A N 1
ATOM 1459 C CA . PHE A 1 192 ? -0.240 -20.764 0.196 1.00 94.31 192 PHE A CA 1
ATOM 1460 C C . PHE A 1 192 ? -0.011 -19.270 0.442 1.00 94.31 192 PHE A C 1
ATOM 1462 O O . PHE A 1 192 ? 0.017 -18.842 1.594 1.00 94.31 192 PHE A O 1
ATOM 1469 N N . SER A 1 193 ? 0.077 -18.460 -0.616 1.00 91.00 193 SER A N 1
ATOM 1470 C CA . SER A 1 193 ? 0.265 -17.011 -0.497 1.00 91.00 193 SER A CA 1
ATOM 1471 C C . SER A 1 193 ? -0.894 -16.331 0.232 1.00 91.00 193 SER A C 1
ATOM 1473 O O . SER A 1 193 ? -0.654 -15.495 1.102 1.00 91.00 193 SER A O 1
ATOM 1475 N N . GLY A 1 194 ? -2.137 -16.730 -0.050 1.00 94.44 194 GLY A N 1
ATOM 1476 C CA . GLY A 1 194 ? -3.316 -16.215 0.644 1.00 94.44 194 GLY A CA 1
ATOM 1477 C C . GLY A 1 194 ? -3.340 -16.564 2.134 1.00 94.44 194 GLY A C 1
ATOM 1478 O O . GLY A 1 194 ? -3.653 -15.711 2.964 1.00 94.44 194 GLY A O 1
ATOM 1479 N N . LEU A 1 195 ? -2.942 -17.788 2.500 1.00 96.31 195 LEU A N 1
ATOM 1480 C CA . LEU A 1 195 ? -2.786 -18.184 3.903 1.00 96.31 195 LEU A CA 1
ATOM 1481 C C . LEU A 1 195 ? -1.690 -17.379 4.604 1.00 96.31 195 LEU A C 1
ATOM 1483 O O . LEU A 1 195 ? -1.892 -16.956 5.738 1.00 96.31 195 LEU A O 1
ATOM 1487 N N . VAL A 1 196 ? -0.554 -17.139 3.941 1.00 91.62 196 VAL A N 1
ATOM 1488 C CA . VAL A 1 196 ? 0.522 -16.302 4.493 1.00 91.62 196 VAL A CA 1
ATOM 1489 C C . VAL A 1 196 ? 0.023 -14.878 4.747 1.00 91.62 196 VAL A C 1
ATOM 1491 O O . VAL A 1 196 ? 0.267 -14.353 5.830 1.00 91.62 196 VAL A O 1
ATOM 1494 N N . GLY A 1 197 ? -0.719 -14.281 3.807 1.00 90.06 197 GLY A N 1
ATOM 1495 C CA . GLY A 1 197 ? -1.317 -12.951 3.980 1.00 90.06 197 GLY A CA 1
ATOM 1496 C C . GLY A 1 197 ? -2.284 -12.891 5.165 1.00 90.06 197 GLY A C 1
ATOM 1497 O O . GLY A 1 197 ? -2.171 -12.015 6.022 1.00 90.06 197 GLY A O 1
ATOM 1498 N N . LEU A 1 198 ? -3.174 -13.882 5.274 1.00 93.75 198 LEU A N 1
ATOM 1499 C CA . LEU A 1 198 ? -4.110 -14.016 6.394 1.00 93.75 198 LEU A CA 1
ATOM 1500 C C . LEU A 1 198 ? -3.381 -14.163 7.741 1.00 93.75 198 LEU A C 1
ATOM 1502 O O . LEU A 1 198 ? -3.716 -13.473 8.704 1.00 93.75 198 LEU A O 1
ATOM 1506 N N . VAL A 1 199 ? -2.379 -15.047 7.820 1.00 92.81 199 VAL A N 1
ATOM 1507 C CA . VAL A 1 199 ? -1.595 -15.279 9.046 1.00 92.81 199 VAL A CA 1
ATOM 1508 C C . VAL A 1 199 ? -0.826 -14.027 9.439 1.00 92.81 199 VAL A C 1
ATOM 1510 O O . VAL A 1 199 ? -0.823 -13.663 10.613 1.00 92.81 199 VAL A O 1
ATOM 1513 N N . LEU A 1 200 ? -0.193 -13.355 8.478 1.00 88.12 200 LEU A N 1
ATOM 1514 C CA . LEU A 1 200 ? 0.563 -12.138 8.740 1.00 88.12 200 LEU A CA 1
ATOM 1515 C C . LEU A 1 200 ? -0.342 -11.037 9.289 1.00 88.12 200 LEU A C 1
ATOM 1517 O O . LEU A 1 200 ? 0.041 -10.372 10.248 1.00 88.12 200 LEU A O 1
ATOM 1521 N N . GLN A 1 201 ? -1.558 -10.903 8.754 1.00 88.75 201 GLN A N 1
ATOM 1522 C CA . GLN A 1 201 ? -2.516 -9.931 9.268 1.00 88.75 201 GLN A CA 1
ATOM 1523 C C . GLN A 1 201 ? -2.986 -10.266 10.688 1.00 88.75 201 GLN A C 1
ATOM 1525 O O . GLN A 1 201 ? -3.037 -9.386 11.552 1.00 88.75 201 GLN A O 1
ATOM 1530 N N . LEU A 1 202 ? -3.280 -11.542 10.965 1.00 89.38 202 LEU A N 1
ATOM 1531 C CA . LEU A 1 202 ? -3.621 -11.998 12.316 1.00 89.38 202 LEU A CA 1
ATOM 1532 C C . LEU A 1 202 ? -2.492 -11.703 13.302 1.00 89.38 202 LEU A C 1
ATOM 1534 O O . LEU A 1 202 ? -2.723 -11.045 14.311 1.00 89.38 202 LEU A O 1
ATOM 1538 N N . VAL A 1 203 ? -1.268 -12.130 12.985 1.00 87.56 203 VAL A N 1
ATOM 1539 C CA . VAL A 1 203 ? -0.090 -11.919 13.835 1.00 87.56 203 VAL A CA 1
ATOM 1540 C C . VAL A 1 203 ? 0.156 -10.432 14.050 1.00 87.56 203 VAL A C 1
ATOM 1542 O O . VAL A 1 203 ? 0.324 -10.005 15.190 1.00 87.56 203 VAL A O 1
ATOM 1545 N N . SER A 1 204 ? 0.140 -9.635 12.982 1.00 83.31 204 SER A N 1
ATOM 1546 C CA . SER A 1 204 ? 0.404 -8.202 13.075 1.00 83.31 204 SER A CA 1
ATOM 1547 C C . SER A 1 204 ? -0.599 -7.508 13.981 1.00 83.31 204 SER A C 1
ATOM 1549 O O . SER A 1 204 ? -0.219 -6.664 14.793 1.00 83.31 204 SER A O 1
ATOM 1551 N N . THR A 1 205 ? -1.871 -7.879 13.873 1.00 81.56 205 THR A N 1
ATOM 1552 C CA . THR A 1 205 ? -2.895 -7.230 14.678 1.00 81.56 205 THR A CA 1
ATOM 1553 C C . THR A 1 205 ? -2.913 -7.761 16.108 1.00 81.56 205 THR A C 1
ATOM 1555 O O . THR A 1 205 ? -3.021 -6.968 17.029 1.00 81.56 205 THR A O 1
ATOM 1558 N N . SER A 1 206 ? -2.709 -9.063 16.335 1.00 82.62 206 SER A N 1
ATOM 1559 C CA . SER A 1 206 ? -2.575 -9.614 17.692 1.00 82.62 206 SER A CA 1
ATOM 1560 C C . SER A 1 206 ? -1.393 -9.006 18.447 1.00 82.62 206 SER A C 1
ATOM 1562 O O . SER A 1 206 ? -1.506 -8.733 19.638 1.00 82.62 206 SER A O 1
ATOM 1564 N N . ILE A 1 207 ? -0.273 -8.761 17.761 1.00 80.75 207 ILE A N 1
ATOM 1565 C CA . ILE A 1 207 ? 0.868 -8.032 18.323 1.00 80.75 207 ILE A CA 1
ATOM 1566 C C . ILE A 1 207 ? 0.442 -6.586 18.632 1.00 80.75 207 ILE A C 1
ATOM 1568 O O . ILE A 1 207 ? 0.634 -6.120 19.752 1.00 80.75 207 ILE A O 1
ATOM 1572 N N . SER A 1 208 ? -0.196 -5.884 17.692 1.00 75.75 208 SER A N 1
ATOM 1573 C CA . SER A 1 208 ? -0.681 -4.517 17.930 1.00 75.75 208 SER A CA 1
ATOM 1574 C C . SER A 1 208 ? -1.666 -4.419 19.103 1.00 75.75 208 SER A C 1
ATOM 1576 O O . SER A 1 208 ? -1.565 -3.486 19.891 1.00 75.75 208 SER A O 1
ATOM 1578 N N . ASP A 1 209 ? -2.583 -5.373 19.253 1.00 75.94 209 ASP A N 1
ATOM 1579 C CA . ASP A 1 209 ? -3.586 -5.400 20.322 1.00 75.94 209 ASP A CA 1
ATOM 1580 C C . ASP A 1 209 ? -2.934 -5.720 21.679 1.00 75.94 209 ASP A C 1
ATOM 1582 O O . ASP A 1 209 ? -3.176 -5.023 22.665 1.00 75.94 209 ASP A O 1
ATOM 1586 N N . ALA A 1 210 ? -2.042 -6.720 21.721 1.00 74.25 210 ALA A N 1
ATOM 1587 C CA . ALA A 1 210 ? -1.342 -7.135 22.939 1.00 74.25 210 ALA A CA 1
ATOM 1588 C C . ALA A 1 210 ? -0.423 -6.045 23.505 1.00 74.25 210 ALA A C 1
ATOM 1590 O O . ALA A 1 210 ? -0.277 -5.932 24.722 1.00 74.25 210 ALA A O 1
ATOM 1591 N N . PHE A 1 211 ? 0.196 -5.245 22.634 1.00 67.75 211 PHE A N 1
ATOM 1592 C CA . PHE A 1 211 ? 1.095 -4.170 23.049 1.00 67.75 211 PHE A CA 1
ATOM 1593 C C . PHE A 1 211 ? 0.455 -2.766 22.996 1.00 67.75 211 PHE A C 1
ATOM 1595 O O . PHE A 1 211 ? 1.047 -1.811 23.492 1.00 67.75 211 PHE A O 1
ATOM 1602 N N . GLY A 1 212 ? -0.741 -2.613 22.418 1.00 56.22 212 GLY A N 1
ATOM 1603 C CA . GLY A 1 212 ? -1.477 -1.344 22.320 1.00 56.22 212 GLY A CA 1
ATOM 1604 C C . GLY A 1 212 ? -2.419 -1.061 23.497 1.00 56.22 212 GLY A C 1
ATOM 1605 O O . GLY A 1 212 ? -2.800 0.085 23.718 1.00 56.22 212 GLY A O 1
ATOM 1606 N N . SER A 1 213 ? -2.769 -2.070 24.303 1.00 48.50 213 SER A N 1
ATOM 1607 C CA . SER A 1 213 ? -3.691 -1.944 25.448 1.00 48.50 213 SER A CA 1
ATOM 1608 C C . SER A 1 213 ? -3.130 -1.214 26.688 1.00 48.50 213 SER A C 1
ATOM 1610 O O . SER A 1 213 ? -3.814 -1.104 27.711 1.00 48.50 213 SER A O 1
ATOM 1612 N N . GLU A 1 214 ? -1.904 -0.687 26.633 1.00 46.47 214 GLU A N 1
ATOM 1613 C CA . GLU A 1 214 ? -1.221 -0.085 27.791 1.00 46.47 214 GLU A CA 1
ATOM 1614 C C . GLU A 1 214 ? -1.695 1.330 28.178 1.00 46.47 214 GLU A C 1
ATOM 1616 O O . GLU A 1 214 ? -1.266 1.857 29.206 1.00 46.47 214 GLU A O 1
ATOM 1621 N N . GLU A 1 215 ? -2.656 1.927 27.462 1.00 43.53 215 GLU A N 1
ATOM 1622 C CA . GLU A 1 215 ? -3.324 3.155 27.938 1.00 43.53 215 GLU A CA 1
ATOM 1623 C C . GLU A 1 215 ? -4.162 2.909 29.218 1.00 43.53 215 GLU A C 1
ATOM 1625 O O . GLU A 1 215 ? -4.502 3.843 29.943 1.00 43.53 215 GLU A O 1
ATOM 1630 N N . SER A 1 216 ? -4.398 1.644 29.594 1.00 35.66 216 SER A N 1
ATOM 1631 C CA . SER A 1 216 ? -5.065 1.281 30.857 1.00 35.66 216 SER A CA 1
ATOM 1632 C C . SER A 1 216 ? -4.205 1.497 32.117 1.00 35.66 216 SER A C 1
ATOM 1634 O O . SER A 1 216 ? -4.719 1.373 33.229 1.00 35.66 216 SER A O 1
ATOM 1636 N N . LEU A 1 217 ? -2.914 1.840 31.993 1.00 40.09 217 LEU A N 1
ATOM 1637 C CA . LEU A 1 217 ? -2.012 2.025 33.145 1.00 40.09 217 LEU A CA 1
ATOM 1638 C C . LEU A 1 217 ? -1.780 3.492 33.549 1.00 40.09 217 LEU A C 1
ATOM 1640 O O . LEU A 1 217 ? -1.159 3.747 34.579 1.00 40.09 217 LEU A O 1
ATOM 1644 N N . VAL A 1 218 ? -2.325 4.468 32.814 1.00 41.31 218 VAL A N 1
ATOM 1645 C CA . VAL A 1 218 ? -2.179 5.903 33.152 1.00 41.31 218 VAL A CA 1
ATOM 1646 C C . VAL A 1 218 ? -3.212 6.366 34.205 1.00 41.31 218 VAL A C 1
ATOM 1648 O O . VAL A 1 218 ? -3.144 7.485 34.708 1.00 41.31 218 VAL A O 1
ATOM 1651 N N . GLY A 1 219 ? -4.142 5.494 34.617 1.00 33.62 219 GLY A N 1
ATOM 1652 C CA . GLY A 1 219 ? -5.261 5.838 35.507 1.00 33.62 219 GLY A CA 1
ATOM 1653 C C . GLY A 1 219 ? -5.149 5.447 36.987 1.00 33.62 219 GLY A C 1
ATOM 1654 O O . GLY A 1 219 ? -6.087 5.723 37.731 1.00 33.62 219 GLY A O 1
ATOM 1655 N N . SER A 1 220 ? -4.070 4.809 37.455 1.00 29.25 220 SER A N 1
ATOM 1656 C CA . SER A 1 220 ? -3.928 4.464 38.883 1.00 29.25 220 SER A CA 1
ATOM 1657 C C . SER A 1 220 ? -2.630 5.005 39.487 1.00 29.25 220 SER A C 1
ATOM 1659 O O . SER A 1 220 ? -1.565 4.419 39.283 1.00 29.25 220 SER A O 1
ATOM 1661 N N . PRO A 1 221 ? -2.684 6.098 40.274 1.00 33.53 221 PRO A N 1
ATOM 1662 C CA . PRO A 1 221 ? -1.539 6.553 41.046 1.00 33.53 221 PRO A CA 1
ATOM 1663 C C . PRO A 1 221 ? -1.361 5.602 42.237 1.00 33.53 221 PRO A C 1
ATOM 1665 O O . PRO A 1 221 ? -1.915 5.832 43.309 1.00 33.53 221 PRO A O 1
ATOM 1668 N N . GLY A 1 222 ? -0.648 4.486 42.050 1.00 33.16 222 GLY A N 1
ATOM 1669 C CA . GLY A 1 222 ? -0.491 3.539 43.158 1.00 33.16 222 GLY A CA 1
ATOM 1670 C C . GLY A 1 222 ? 0.429 2.330 43.011 1.00 33.16 222 GLY A C 1
ATOM 1671 O O . GLY A 1 222 ? 0.753 1.751 44.042 1.00 33.16 222 GLY A O 1
ATOM 1672 N N . SER A 1 223 ? 0.898 1.926 41.825 1.00 31.03 223 SER A N 1
ATOM 1673 C CA . SER A 1 223 ? 1.785 0.752 41.730 1.00 31.03 223 SER A CA 1
ATOM 1674 C C . SER A 1 223 ? 3.179 1.116 41.233 1.00 31.03 223 SER A C 1
ATOM 1676 O O . SER A 1 223 ? 3.437 1.230 40.036 1.00 31.03 223 SER A O 1
ATOM 1678 N N . ALA A 1 224 ? 4.098 1.262 42.184 1.00 37.88 224 ALA A N 1
ATOM 1679 C CA . ALA A 1 224 ? 5.527 1.215 41.934 1.00 37.88 224 ALA A CA 1
ATOM 1680 C C . ALA A 1 224 ? 5.922 -0.209 41.503 1.00 37.88 224 ALA A C 1
ATOM 1682 O O . ALA A 1 224 ? 6.142 -1.080 42.339 1.00 37.88 224 ALA A O 1
ATOM 1683 N N . ALA A 1 225 ? 6.018 -0.444 40.196 1.00 32.22 225 ALA A N 1
ATOM 1684 C CA . ALA A 1 225 ? 6.778 -1.557 39.643 1.00 32.22 225 ALA A CA 1
ATOM 1685 C C . ALA A 1 225 ? 7.411 -1.117 38.320 1.00 32.22 225 ALA A C 1
ATOM 1687 O O . ALA A 1 225 ? 6.740 -0.757 37.357 1.00 32.22 225 ALA A O 1
ATOM 1688 N N . ALA A 1 226 ? 8.737 -1.087 38.319 1.00 40.41 226 ALA A N 1
ATOM 1689 C CA . ALA A 1 226 ? 9.576 -0.715 37.199 1.00 40.41 226 ALA A CA 1
ATOM 1690 C C . ALA A 1 226 ? 9.408 -1.687 36.013 1.00 40.41 226 ALA A C 1
ATOM 1692 O O . ALA A 1 226 ? 9.671 -2.875 36.160 1.00 40.41 226 ALA A O 1
ATOM 1693 N N . SER A 1 227 ? 8.989 -1.174 34.848 1.00 39.00 227 SER A N 1
ATOM 1694 C CA . SER A 1 227 ? 9.288 -1.699 33.486 1.00 39.00 227 SER A CA 1
ATOM 1695 C C . SER A 1 227 ? 8.637 -0.882 32.343 1.00 39.00 227 SER A C 1
ATOM 1697 O O . SER A 1 227 ? 8.661 -1.282 31.182 1.00 39.00 227 SER A O 1
ATOM 1699 N N . SER A 1 228 ? 8.124 0.317 32.627 1.00 47.72 228 SER A N 1
ATOM 1700 C CA . SER A 1 228 ? 7.271 1.127 31.742 1.00 47.72 228 SER A CA 1
ATOM 1701 C C . SER A 1 228 ? 7.958 1.793 30.536 1.00 47.72 228 SER A C 1
ATOM 1703 O O . SER A 1 228 ? 7.290 2.439 29.740 1.00 47.72 228 SER A O 1
ATOM 1705 N N . GLY A 1 229 ? 9.275 1.639 30.356 1.00 46.66 229 GLY A N 1
ATOM 1706 C CA . GLY A 1 229 ? 9.991 2.154 29.177 1.00 46.66 229 GLY A CA 1
ATOM 1707 C C . GLY A 1 229 ? 10.095 1.156 28.020 1.00 46.66 229 GLY A C 1
ATOM 1708 O O . GLY A 1 229 ? 10.023 1.550 26.860 1.00 46.66 229 GLY A O 1
ATOM 1709 N N . GLN A 1 230 ? 10.255 -0.138 28.322 1.00 46.38 230 GLN A N 1
ATOM 1710 C CA . GLN A 1 230 ? 10.350 -1.179 27.291 1.00 46.38 230 GLN A CA 1
ATOM 1711 C C . GLN A 1 230 ? 8.978 -1.526 26.724 1.00 46.38 230 GLN A C 1
ATOM 1713 O O . GLN A 1 230 ? 8.865 -1.658 25.512 1.00 46.38 230 GLN A O 1
ATOM 1718 N N . ALA A 1 231 ? 7.949 -1.589 27.570 1.00 47.56 231 ALA A N 1
ATOM 1719 C CA . ALA A 1 231 ? 6.600 -1.946 27.147 1.00 47.56 231 ALA A CA 1
ATOM 1720 C C . ALA A 1 231 ? 5.984 -0.889 26.195 1.00 47.56 231 ALA A C 1
ATOM 1722 O O . ALA A 1 231 ? 5.611 -1.220 25.065 1.00 47.56 231 ALA A O 1
ATOM 1723 N N . LEU A 1 232 ? 6.101 0.406 26.544 1.00 50.81 232 LEU A N 1
ATOM 1724 C CA . LEU A 1 232 ? 5.730 1.527 25.663 1.00 50.81 232 LEU A CA 1
ATOM 1725 C C . LEU A 1 232 ? 6.513 1.542 24.338 1.00 50.81 232 LEU A C 1
ATOM 1727 O O . LEU A 1 232 ? 5.970 1.891 23.286 1.00 50.81 232 LEU A O 1
ATOM 1731 N N . ALA A 1 233 ? 7.802 1.187 24.372 1.00 55.09 233 ALA A N 1
ATOM 1732 C CA . ALA A 1 233 ? 8.622 1.104 23.167 1.00 55.09 233 ALA A CA 1
ATOM 1733 C C . ALA A 1 233 ? 8.200 -0.078 22.274 1.00 55.09 233 ALA A C 1
ATOM 1735 O O . ALA A 1 233 ? 8.151 0.070 21.051 1.00 55.09 233 ALA A O 1
ATOM 1736 N N . THR A 1 234 ? 7.839 -1.222 22.866 1.00 57.78 234 THR A N 1
ATOM 1737 C CA . THR A 1 234 ? 7.380 -2.412 22.134 1.00 57.78 234 THR A CA 1
ATOM 1738 C C . THR A 1 234 ? 5.991 -2.240 21.515 1.00 57.78 234 THR A C 1
ATOM 1740 O O . THR A 1 234 ? 5.814 -2.628 20.362 1.00 57.78 234 THR A O 1
ATOM 1743 N N . GLY A 1 235 ? 5.044 -1.574 22.190 1.00 60.56 235 GLY A N 1
ATOM 1744 C CA . GLY A 1 235 ? 3.730 -1.233 21.610 1.00 60.56 235 GLY A CA 1
ATOM 1745 C C . GLY A 1 235 ? 3.795 -0.240 20.464 1.00 60.56 235 GLY A C 1
ATOM 1746 O O . GLY A 1 235 ? 3.061 -0.347 19.479 1.00 60.56 235 GLY A O 1
ATOM 1747 N N . GLY A 1 236 ? 4.771 0.659 20.530 1.00 66.62 236 GLY A N 1
ATOM 1748 C CA . GLY A 1 236 ? 5.119 1.522 19.416 1.00 66.62 236 GLY A CA 1
ATOM 1749 C C . GLY A 1 236 ? 5.611 0.801 18.182 1.00 66.62 236 GLY A C 1
ATOM 1750 O O . GLY A 1 236 ? 5.156 1.080 17.077 1.00 66.62 236 GLY A O 1
ATOM 1751 N N . LEU A 1 237 ? 6.554 -0.118 18.374 1.00 69.81 237 LEU A N 1
ATOM 1752 C CA . LEU A 1 237 ? 7.117 -0.907 17.283 1.00 69.81 237 LEU A CA 1
ATOM 1753 C C . LEU A 1 237 ? 6.062 -1.815 16.649 1.00 69.81 237 LEU A C 1
ATOM 1755 O O . LEU A 1 237 ? 5.994 -1.884 15.428 1.00 69.81 237 LEU A O 1
ATOM 1759 N N . ALA A 1 238 ? 5.209 -2.443 17.457 1.00 74.25 238 ALA A N 1
ATOM 1760 C CA . ALA A 1 238 ? 4.083 -3.251 16.995 1.00 74.25 238 ALA A CA 1
ATOM 1761 C C . ALA A 1 238 ? 3.148 -2.474 16.056 1.00 74.25 238 ALA A C 1
ATOM 1763 O O . ALA A 1 238 ? 2.871 -2.912 14.940 1.00 74.25 238 ALA A O 1
ATOM 1764 N N . SER A 1 239 ? 2.719 -1.289 16.494 1.00 71.94 239 SER A N 1
ATOM 1765 C CA . SER A 1 239 ? 1.805 -0.438 15.728 1.00 71.94 239 SER A CA 1
ATOM 1766 C C . SER A 1 239 ? 2.460 0.114 14.457 1.00 71.94 239 SER A C 1
ATOM 1768 O O . SER A 1 239 ? 1.803 0.231 13.427 1.00 71.94 239 SER A O 1
ATOM 1770 N N . LEU A 1 240 ? 3.767 0.410 14.496 1.00 72.81 240 LEU A N 1
ATOM 1771 C CA . LEU A 1 240 ? 4.536 0.807 13.312 1.00 72.81 240 LEU A CA 1
ATOM 1772 C C . LEU A 1 240 ? 4.680 -0.341 12.308 1.00 72.81 240 LEU A C 1
ATOM 1774 O O . LEU A 1 240 ? 4.500 -0.120 11.118 1.00 72.81 240 LEU A O 1
ATOM 1778 N N . ILE A 1 241 ? 4.968 -1.560 12.769 1.00 75.56 241 ILE A N 1
ATOM 1779 C CA . ILE A 1 241 ? 5.050 -2.744 11.901 1.00 75.56 241 ILE A CA 1
ATOM 1780 C C . ILE A 1 241 ? 3.699 -3.005 11.233 1.00 75.56 241 ILE A C 1
ATOM 1782 O O . ILE A 1 241 ? 3.664 -3.234 10.029 1.00 75.56 241 ILE A O 1
ATOM 1786 N N . TYR A 1 242 ? 2.597 -2.920 11.986 1.00 79.44 242 TYR A N 1
ATOM 1787 C CA . TYR A 1 242 ? 1.248 -3.041 11.430 1.00 79.44 242 TYR A CA 1
ATOM 1788 C C . TYR A 1 242 ? 0.984 -1.995 10.348 1.00 79.44 242 TYR A C 1
ATOM 1790 O O . TYR A 1 242 ? 0.504 -2.325 9.266 1.00 79.44 242 TYR A O 1
ATOM 1798 N N . LEU A 1 243 ? 1.348 -0.744 10.620 1.00 75.56 243 LEU A N 1
ATOM 1799 C CA . LEU A 1 243 ? 1.136 0.357 9.694 1.00 75.56 243 LEU A CA 1
ATOM 1800 C C . LEU A 1 243 ? 1.952 0.197 8.403 1.00 75.56 243 LEU A C 1
ATOM 1802 O O . LEU A 1 243 ? 1.417 0.391 7.319 1.00 75.56 243 LEU A O 1
ATOM 1806 N N . GLU A 1 244 ? 3.212 -0.227 8.510 1.00 76.38 244 GLU A N 1
ATOM 1807 C CA . GLU A 1 244 ? 4.068 -0.497 7.349 1.00 76.38 244 GLU A CA 1
ATOM 1808 C C . GLU A 1 244 ? 3.616 -1.744 6.570 1.00 76.38 244 GLU A C 1
ATOM 1810 O O . GLU A 1 244 ? 3.712 -1.761 5.348 1.00 76.38 244 GLU A O 1
ATOM 1815 N N . LEU A 1 245 ? 3.088 -2.779 7.236 1.00 74.19 245 LEU A N 1
ATOM 1816 C CA . LEU A 1 245 ? 2.507 -3.959 6.577 1.00 74.19 245 LEU A CA 1
ATOM 1817 C C . LEU A 1 245 ? 1.224 -3.626 5.811 1.00 74.19 245 LEU A C 1
ATOM 1819 O O . LEU A 1 245 ? 0.993 -4.158 4.722 1.00 74.19 245 LEU A O 1
ATOM 1823 N N . LEU A 1 246 ? 0.402 -2.744 6.372 1.00 76.88 246 LEU A N 1
ATOM 1824 C CA . LEU A 1 246 ? -0.810 -2.253 5.735 1.00 76.88 246 LEU A CA 1
ATOM 1825 C C . LEU A 1 246 ? -0.451 -1.381 4.525 1.00 76.88 246 LEU A C 1
ATOM 1827 O O . LEU A 1 246 ? -0.905 -1.675 3.420 1.00 76.88 246 LEU A O 1
ATOM 1831 N N . ASP A 1 247 ? 0.459 -0.414 4.697 1.00 76.25 247 ASP A N 1
ATOM 1832 C CA . ASP A 1 247 ? 1.043 0.367 3.595 1.00 76.25 247 ASP A CA 1
ATOM 1833 C C . ASP A 1 247 ? 1.628 -0.546 2.514 1.00 76.25 247 ASP A C 1
ATOM 1835 O O . ASP A 1 247 ? 1.466 -0.298 1.314 1.00 76.25 247 ASP A O 1
ATOM 1839 N N . ALA A 1 248 ? 2.288 -1.629 2.932 1.00 74.50 248 ALA A N 1
ATOM 1840 C CA . ALA A 1 248 ? 2.896 -2.548 2.002 1.00 74.50 248 ALA A CA 1
ATOM 1841 C C . ALA A 1 248 ? 1.852 -3.265 1.149 1.00 74.50 248 ALA A C 1
ATOM 1843 O O . ALA A 1 248 ? 1.941 -3.247 -0.079 1.00 74.50 248 ALA A O 1
ATOM 1844 N N . SER A 1 249 ? 0.850 -3.845 1.805 1.00 76.25 249 SER A N 1
ATOM 1845 C CA . SER A 1 249 ? -0.193 -4.644 1.164 1.00 76.25 249 SER A CA 1
ATOM 1846 C C . SER A 1 249 ? -0.966 -3.840 0.125 1.00 76.25 249 SER A C 1
ATOM 1848 O O . SER A 1 249 ? -1.173 -4.329 -0.981 1.00 76.25 249 SER A O 1
ATOM 1850 N N . PHE A 1 250 ? -1.301 -2.584 0.424 1.00 72.00 250 PHE A N 1
ATOM 1851 C CA . PHE A 1 250 ? -1.997 -1.733 -0.536 1.00 72.00 250 PHE A CA 1
ATOM 1852 C C . PHE A 1 250 ? -1.110 -1.168 -1.654 1.00 72.00 250 PHE A C 1
ATOM 1854 O O . PHE A 1 250 ? -1.593 -0.834 -2.734 1.00 72.00 250 PHE A O 1
ATOM 1861 N N . SER A 1 251 ? 0.199 -1.035 -1.428 1.00 71.69 251 SER A N 1
ATOM 1862 C CA . SER A 1 251 ? 1.110 -0.514 -2.458 1.00 71.69 251 SER A CA 1
ATOM 1863 C C . SER A 1 251 ? 1.442 -1.526 -3.568 1.00 71.69 251 SER A C 1
ATOM 1865 O O . SER A 1 251 ? 2.003 -1.146 -4.605 1.00 71.69 251 SER A O 1
ATOM 1867 N N . LEU A 1 252 ? 1.089 -2.806 -3.380 1.00 72.06 252 LEU A N 1
ATOM 1868 C CA . LEU A 1 252 ? 1.285 -3.857 -4.384 1.00 72.06 252 LEU A CA 1
ATOM 1869 C C . LEU A 1 252 ? 0.482 -3.565 -5.661 1.00 72.06 252 LEU A C 1
ATOM 1871 O O . LEU A 1 252 ? 1.034 -3.674 -6.758 1.00 72.06 252 LEU A O 1
ATOM 1875 N N . ASP A 1 253 ? -0.753 -3.080 -5.520 1.00 73.56 253 ASP A N 1
ATOM 1876 C CA . ASP A 1 253 ? -1.631 -2.717 -6.641 1.00 73.56 253 ASP A CA 1
ATOM 1877 C C . ASP A 1 253 ? -1.062 -1.551 -7.456 1.00 73.56 253 ASP A C 1
ATOM 1879 O O . ASP A 1 253 ? -1.048 -1.586 -8.688 1.00 73.56 253 ASP A O 1
ATOM 1883 N N . GLY A 1 254 ? -0.512 -0.539 -6.774 1.00 75.88 254 GLY A N 1
ATOM 1884 C CA . GLY A 1 254 ? 0.143 0.600 -7.419 1.00 75.88 254 GLY A CA 1
ATOM 1885 C C . GLY A 1 254 ? 1.367 0.193 -8.234 1.00 75.88 254 GLY A C 1
ATOM 1886 O O . GLY A 1 254 ? 1.602 0.730 -9.318 1.00 75.88 254 GLY A O 1
ATOM 1887 N N . THR A 1 255 ? 2.116 -0.805 -7.763 1.00 73.88 255 THR A N 1
ATOM 1888 C CA . THR A 1 255 ? 3.297 -1.285 -8.484 1.00 73.88 255 THR A CA 1
ATOM 1889 C C . THR A 1 255 ? 2.913 -2.115 -9.708 1.00 73.88 255 THR A C 1
ATOM 1891 O O . THR A 1 255 ? 3.429 -1.863 -10.797 1.00 73.88 255 THR A O 1
ATOM 1894 N N . ILE A 1 256 ? 1.974 -3.055 -9.566 1.00 76.88 256 ILE A N 1
ATOM 1895 C CA . ILE A 1 256 ? 1.469 -3.854 -10.695 1.00 76.88 256 ILE A CA 1
ATOM 1896 C C . ILE A 1 256 ? 0.836 -2.930 -11.749 1.00 76.88 256 ILE A C 1
ATOM 1898 O O . ILE A 1 256 ? 1.168 -3.010 -12.934 1.00 76.88 256 ILE A O 1
ATOM 1902 N N . GLY A 1 257 ? 0.003 -1.978 -11.315 1.00 81.88 257 GLY A N 1
ATOM 1903 C CA . GLY A 1 257 ? -0.616 -0.982 -12.190 1.00 81.88 257 GLY A CA 1
ATOM 1904 C C . GLY A 1 257 ? 0.402 -0.099 -12.916 1.00 81.88 257 GLY A C 1
ATOM 1905 O O . GLY A 1 257 ? 0.214 0.223 -14.088 1.00 81.88 257 GLY A O 1
ATOM 1906 N N . ALA A 1 258 ? 1.517 0.254 -12.272 1.00 86.12 258 ALA A N 1
ATOM 1907 C CA . ALA A 1 258 ? 2.573 1.037 -12.907 1.00 86.12 258 ALA A CA 1
ATOM 1908 C C . ALA A 1 258 ? 3.281 0.282 -14.041 1.00 86.12 258 ALA A C 1
ATOM 1910 O O . ALA A 1 258 ? 3.513 0.868 -15.103 1.00 86.12 258 ALA A O 1
ATOM 1911 N N . PHE A 1 259 ? 3.569 -1.011 -13.851 1.00 81.19 259 PHE A N 1
ATOM 1912 C CA . PHE A 1 259 ? 4.176 -1.853 -14.890 1.00 81.19 259 PHE A CA 1
ATOM 1913 C C . PHE A 1 259 ? 3.245 -2.099 -16.083 1.00 81.19 259 PHE A C 1
ATOM 1915 O O . PHE A 1 259 ? 3.727 -2.295 -17.199 1.00 81.19 259 PHE A O 1
ATOM 1922 N N . ALA A 1 260 ? 1.926 -2.003 -15.888 1.00 85.38 260 ALA A N 1
ATOM 1923 C CA . ALA A 1 260 ? 0.963 -2.018 -16.989 1.00 85.38 260 ALA A CA 1
ATOM 1924 C C . ALA A 1 260 ? 1.000 -0.732 -17.843 1.00 85.38 260 ALA A C 1
ATOM 1926 O O . ALA A 1 260 ? 0.610 -0.754 -19.010 1.00 85.38 260 ALA A O 1
ATOM 1927 N N . ILE A 1 261 ? 1.465 0.393 -17.285 1.00 90.50 261 ILE A N 1
ATOM 1928 C CA . ILE A 1 261 ? 1.525 1.695 -17.975 1.00 90.50 261 ILE A CA 1
ATOM 1929 C C . ILE A 1 261 ? 2.863 1.894 -18.686 1.00 90.50 261 ILE A C 1
ATOM 1931 O O . ILE A 1 261 ? 2.908 2.410 -19.805 1.00 90.50 261 ILE A O 1
ATOM 1935 N N . THR A 1 262 ? 3.969 1.545 -18.035 1.00 89.69 262 THR A N 1
ATOM 1936 C CA . THR A 1 262 ? 5.310 1.701 -18.600 1.00 89.69 262 THR A CA 1
ATOM 1937 C C . THR A 1 262 ? 6.254 0.665 -18.025 1.00 89.69 262 THR A C 1
ATOM 1939 O O . THR A 1 262 ? 6.117 0.242 -16.887 1.00 89.69 262 THR A O 1
ATOM 1942 N N . GLN A 1 263 ? 7.266 0.305 -18.804 1.00 84.81 263 GLN A N 1
ATOM 1943 C CA . GLN A 1 263 ? 8.342 -0.577 -18.361 1.00 84.81 263 GLN A CA 1
ATOM 1944 C C . GLN A 1 263 ? 9.577 0.202 -17.886 1.00 84.81 263 GLN A C 1
ATOM 1946 O O . GLN A 1 263 ? 10.576 -0.376 -17.464 1.00 84.81 263 GLN A O 1
ATOM 1951 N N . SER A 1 264 ? 9.543 1.535 -17.980 1.00 86.75 264 SER A N 1
ATOM 1952 C CA . SER A 1 264 ? 10.658 2.374 -17.560 1.00 86.75 264 SER A CA 1
ATOM 1953 C C . SER A 1 264 ? 10.680 2.506 -16.040 1.00 86.75 264 SER A C 1
ATOM 1955 O O . SER A 1 264 ? 10.004 3.365 -15.469 1.00 86.75 264 SER A O 1
ATOM 1957 N N . LEU A 1 265 ? 11.505 1.686 -15.388 1.00 82.88 265 LEU A N 1
ATOM 1958 C CA . LEU A 1 265 ? 11.679 1.702 -13.937 1.00 82.88 265 LEU A CA 1
ATOM 1959 C C . LEU A 1 265 ? 11.999 3.102 -13.368 1.00 82.88 265 LEU A C 1
ATOM 1961 O O . LEU A 1 265 ? 11.388 3.472 -12.365 1.00 82.88 265 LEU A O 1
ATOM 1965 N N . PRO A 1 266 ? 12.851 3.943 -13.997 1.00 87.31 266 PRO A N 1
ATOM 1966 C CA . PRO A 1 266 ? 13.062 5.312 -13.525 1.00 87.31 266 PRO A CA 1
ATOM 1967 C C . PRO A 1 266 ? 11.785 6.164 -13.509 1.00 87.31 266 PRO A C 1
ATOM 1969 O O . PRO A 1 266 ? 11.580 6.940 -12.573 1.00 87.31 266 PRO A O 1
ATOM 1972 N N . LEU A 1 267 ? 10.912 6.019 -14.514 1.00 91.38 267 LEU A N 1
ATOM 1973 C CA . LEU A 1 267 ? 9.640 6.746 -14.565 1.00 91.38 267 LEU A CA 1
ATOM 1974 C C . LEU A 1 267 ? 8.657 6.219 -13.518 1.00 91.38 267 LEU A C 1
ATOM 1976 O O . LEU A 1 267 ? 8.013 7.033 -12.860 1.00 91.38 267 LEU A O 1
ATOM 1980 N N . ILE A 1 268 ? 8.598 4.896 -13.310 1.00 88.44 268 ILE A N 1
ATOM 1981 C CA . ILE A 1 268 ? 7.794 4.263 -12.249 1.00 88.44 268 ILE A CA 1
ATOM 1982 C C . ILE A 1 268 ? 8.210 4.801 -10.880 1.00 88.44 268 ILE A C 1
ATOM 1984 O O . ILE A 1 268 ? 7.384 5.366 -10.166 1.00 88.44 268 ILE A O 1
ATOM 1988 N N . LEU A 1 269 ? 9.497 4.697 -10.538 1.00 86.56 269 LEU A N 1
ATOM 1989 C CA . LEU A 1 269 ? 10.014 5.141 -9.242 1.00 86.56 269 LEU A CA 1
ATOM 1990 C C . LEU A 1 269 ? 9.790 6.637 -9.018 1.00 86.56 269 LEU A C 1
ATOM 1992 O O . LEU A 1 269 ? 9.434 7.049 -7.916 1.00 86.56 269 LEU A O 1
ATOM 1996 N N . THR A 1 270 ? 9.957 7.451 -10.061 1.00 90.62 270 THR A N 1
ATOM 1997 C CA . THR A 1 270 ? 9.721 8.896 -9.963 1.00 90.62 270 THR A CA 1
ATOM 1998 C C . THR A 1 270 ? 8.234 9.205 -9.790 1.00 90.62 270 THR A C 1
ATOM 2000 O O . THR A 1 270 ? 7.870 9.951 -8.887 1.00 90.62 270 THR A O 1
ATOM 2003 N N . GLY A 1 271 ? 7.362 8.635 -10.626 1.00 92.56 271 GLY A N 1
ATOM 2004 C CA . GLY A 1 271 ? 5.922 8.895 -10.594 1.00 92.56 271 GLY A CA 1
ATOM 2005 C C . GLY A 1 271 ? 5.276 8.426 -9.294 1.00 92.56 271 GLY A C 1
ATOM 2006 O O . GLY A 1 271 ? 4.675 9.233 -8.584 1.00 92.56 271 GLY A O 1
ATOM 2007 N N . LEU A 1 272 ? 5.478 7.153 -8.939 1.00 88.75 272 LEU A N 1
ATOM 2008 C CA . LEU A 1 272 ? 4.967 6.589 -7.688 1.00 88.75 272 LEU A CA 1
ATOM 2009 C C . LEU A 1 272 ? 5.621 7.246 -6.464 1.00 88.75 272 LEU A C 1
ATOM 2011 O O . LEU A 1 272 ? 4.951 7.512 -5.474 1.00 88.75 272 LEU A O 1
ATOM 2015 N N . GLY A 1 273 ? 6.914 7.582 -6.519 1.00 88.06 273 GLY A N 1
ATOM 2016 C CA . GLY A 1 273 ? 7.596 8.269 -5.418 1.00 88.06 273 GLY A CA 1
ATOM 2017 C C . GLY A 1 273 ? 7.034 9.667 -5.141 1.00 88.06 273 GLY A C 1
ATOM 2018 O O . GLY A 1 273 ? 6.822 10.033 -3.983 1.00 88.06 273 GLY A O 1
ATOM 2019 N N . LEU A 1 274 ? 6.741 10.441 -6.192 1.00 91.44 274 LEU A N 1
ATOM 2020 C CA . LEU A 1 274 ? 6.095 11.753 -6.065 1.00 91.44 274 LEU A CA 1
ATOM 2021 C C . LEU A 1 274 ? 4.654 11.629 -5.548 1.00 91.44 274 LEU A C 1
ATOM 2023 O O . LEU A 1 274 ? 4.251 12.404 -4.678 1.00 91.44 274 LEU A O 1
ATOM 2027 N N . GLY A 1 275 ? 3.896 10.643 -6.037 1.00 90.19 275 GLY A N 1
ATOM 2028 C CA . GLY A 1 275 ? 2.542 10.364 -5.551 1.00 90.19 275 GLY A CA 1
ATOM 2029 C C . GLY A 1 275 ? 2.525 9.958 -4.075 1.00 90.19 275 GLY A C 1
ATOM 2030 O O . GLY A 1 275 ? 1.754 10.512 -3.292 1.00 90.19 275 GLY A O 1
ATOM 2031 N N . ALA A 1 276 ? 3.439 9.079 -3.662 1.00 85.44 276 ALA A N 1
ATOM 2032 C CA . ALA A 1 276 ? 3.579 8.644 -2.275 1.00 85.44 276 ALA A CA 1
ATOM 2033 C C . ALA A 1 276 ? 3.954 9.805 -1.343 1.00 85.44 276 ALA A C 1
ATOM 2035 O O . ALA A 1 276 ? 3.396 9.921 -0.253 1.00 85.44 276 ALA A O 1
ATOM 2036 N N . LEU A 1 277 ? 4.838 10.712 -1.782 1.00 87.00 277 LEU A N 1
ATOM 2037 C CA . LEU A 1 277 ? 5.141 11.940 -1.040 1.00 87.00 277 LEU A CA 1
ATOM 2038 C C . LEU A 1 277 ? 3.876 12.780 -0.814 1.00 87.00 277 LEU A C 1
ATOM 2040 O O . LEU A 1 277 ? 3.636 13.248 0.300 1.00 87.00 277 LEU A O 1
ATOM 2044 N N . PHE A 1 278 ? 3.062 12.956 -1.857 1.00 89.56 278 PHE A N 1
ATOM 2045 C CA . PHE A 1 278 ? 1.817 13.714 -1.768 1.00 89.56 278 PHE A CA 1
ATOM 2046 C C . PHE A 1 278 ? 0.811 13.058 -0.819 1.00 89.56 278 PHE A C 1
ATOM 2048 O O . PHE A 1 278 ? 0.302 13.714 0.095 1.00 89.56 278 PHE A O 1
ATOM 2055 N N . ILE A 1 279 ? 0.560 11.760 -0.996 1.00 87.38 279 ILE A N 1
ATOM 2056 C CA . ILE A 1 279 ? -0.349 10.992 -0.143 1.00 87.38 279 ILE A CA 1
ATOM 2057 C C . ILE A 1 279 ? 0.108 11.016 1.308 1.00 87.38 279 ILE A C 1
ATOM 2059 O O . ILE A 1 279 ? -0.710 11.178 2.209 1.00 87.38 279 ILE A O 1
ATOM 2063 N N . ARG A 1 280 ? 1.414 10.971 1.560 1.00 82.94 280 ARG A N 1
ATOM 2064 C CA . ARG A 1 280 ? 1.932 11.035 2.923 1.00 82.94 280 ARG A CA 1
ATOM 2065 C C . ARG A 1 280 ? 1.636 12.362 3.605 1.00 82.94 280 ARG A C 1
ATOM 2067 O O . ARG A 1 280 ? 1.211 12.386 4.762 1.00 82.94 280 ARG A O 1
ATOM 2074 N N . SER A 1 281 ? 1.842 13.467 2.895 1.00 84.94 281 SER A N 1
ATOM 2075 C CA . SER A 1 281 ? 1.458 14.793 3.381 1.00 84.94 281 SER A CA 1
ATOM 2076 C C . SER A 1 281 ? -0.047 14.892 3.635 1.00 84.94 281 SER A C 1
ATOM 2078 O O . SER A 1 281 ? -0.460 15.544 4.596 1.00 84.94 281 SER A O 1
ATOM 2080 N N . LEU A 1 282 ? -0.858 14.205 2.827 1.00 87.12 282 LEU A N 1
ATOM 2081 C CA . LEU A 1 282 ? -2.301 14.113 3.019 1.00 87.12 282 LEU A CA 1
ATOM 2082 C C . LEU A 1 282 ? -2.672 13.300 4.272 1.00 87.12 282 LEU A C 1
ATOM 2084 O O . LEU A 1 282 ? -3.450 13.794 5.082 1.00 87.12 282 LEU A O 1
ATOM 2088 N N . THR A 1 283 ? -2.088 12.116 4.492 1.00 85.62 283 THR A N 1
ATOM 2089 C CA . THR A 1 283 ? -2.277 11.307 5.718 1.00 85.62 283 THR A CA 1
ATOM 2090 C C . THR A 1 283 ? -1.990 12.132 6.969 1.00 85.62 283 THR A C 1
ATOM 2092 O O . THR A 1 283 ? -2.766 12.161 7.924 1.00 85.62 283 THR A O 1
ATOM 2095 N N . LEU A 1 284 ? -0.875 12.860 6.935 1.00 82.31 284 LEU A N 1
ATOM 2096 C CA . LEU A 1 284 ? -0.447 13.759 7.996 1.00 82.31 284 LEU A CA 1
ATOM 2097 C C . LEU A 1 284 ? -1.471 14.841 8.319 1.00 82.31 284 LEU A C 1
ATOM 2099 O O . LEU A 1 284 ? -1.760 15.117 9.482 1.00 82.31 284 LEU A O 1
ATOM 2103 N N . MET A 1 285 ? -1.976 15.476 7.268 1.00 84.81 285 MET A N 1
ATOM 2104 C CA . MET A 1 285 ? -2.975 16.524 7.355 1.00 84.81 285 MET A CA 1
ATOM 2105 C C . MET A 1 285 ? -4.293 15.971 7.907 1.00 84.81 285 MET A C 1
ATOM 2107 O O . MET A 1 285 ? -4.876 16.589 8.794 1.00 84.81 285 MET A O 1
ATOM 2111 N N . LEU A 1 286 ? -4.736 14.799 7.434 1.00 84.69 286 LEU A N 1
ATOM 2112 C CA . LEU A 1 286 ? -5.962 14.146 7.903 1.00 84.69 286 LEU A CA 1
ATOM 2113 C C . LEU A 1 286 ? -5.920 13.863 9.411 1.00 84.69 286 LEU A C 1
ATOM 2115 O O . LEU A 1 286 ? -6.907 14.127 10.099 1.00 84.69 286 LEU A O 1
ATOM 2119 N N . SER A 1 287 ? -4.771 13.401 9.910 1.00 83.06 287 SER A N 1
ATOM 2120 C CA . SER A 1 287 ? -4.530 13.149 11.335 1.00 83.06 287 SER A CA 1
ATOM 2121 C C . SER A 1 287 ? -4.441 14.451 12.150 1.00 83.06 287 SER A C 1
ATOM 2123 O O . SER A 1 287 ? -5.243 14.692 13.055 1.00 83.06 287 SER A O 1
ATOM 2125 N N . ARG A 1 288 ? -3.527 15.371 11.802 1.00 80.94 288 ARG A N 1
ATOM 2126 C CA . ARG A 1 288 ? -3.272 16.587 12.606 1.00 80.94 288 ARG A CA 1
ATOM 2127 C C . ARG A 1 288 ? -4.446 17.556 12.663 1.00 80.94 288 ARG A C 1
ATOM 2129 O O . ARG A 1 288 ? -4.671 18.168 13.703 1.00 80.94 288 ARG A O 1
ATOM 2136 N N . GLU A 1 289 ? -5.185 17.698 11.567 1.00 81.62 289 GLU A N 1
ATOM 2137 C CA . GLU A 1 289 ? -6.361 18.577 11.505 1.00 81.62 289 GLU A CA 1
ATOM 2138 C C . GLU A 1 289 ? -7.631 17.895 12.039 1.00 81.62 289 GLU A C 1
ATOM 2140 O O . GLU A 1 289 ? -8.719 18.477 11.970 1.00 81.62 289 GLU A O 1
ATOM 2145 N N . ARG A 1 290 ? -7.519 16.652 12.544 1.00 80.56 290 ARG A N 1
ATOM 2146 C CA . ARG A 1 290 ? -8.655 15.804 12.937 1.00 80.56 290 ARG A CA 1
ATOM 2147 C C . ARG A 1 290 ? -9.747 15.809 11.868 1.00 80.56 290 ARG A C 1
ATOM 2149 O O . ARG A 1 290 ? -10.939 15.950 12.147 1.00 80.56 290 ARG A O 1
ATOM 2156 N N . ALA A 1 291 ? -9.330 15.717 10.607 1.00 77.62 291 ALA A N 1
ATOM 2157 C CA . ALA A 1 291 ? -10.247 15.791 9.478 1.00 77.62 291 ALA A CA 1
ATOM 2158 C C . ALA A 1 291 ? -11.205 14.593 9.474 1.00 77.62 291 ALA A C 1
ATOM 2160 O O . ALA A 1 291 ? -12.355 14.744 9.069 1.00 77.62 291 ALA A O 1
ATOM 2161 N N . LEU A 1 292 ? -10.757 13.442 9.989 1.00 76.06 292 LEU A N 1
ATOM 2162 C CA . LEU A 1 292 ? -11.578 12.241 10.163 1.00 76.06 292 LEU A CA 1
ATOM 2163 C C . LEU A 1 292 ? -12.740 12.459 11.147 1.00 76.06 292 LEU A C 1
ATOM 2165 O O . LEU A 1 292 ? -13.837 11.964 10.907 1.00 76.06 292 LEU A O 1
ATOM 2169 N N . ASP A 1 293 ? -12.553 13.279 12.186 1.00 78.75 293 ASP A N 1
ATOM 2170 C CA . ASP A 1 293 ? -13.631 13.621 13.126 1.00 78.75 293 ASP A CA 1
ATOM 2171 C C . ASP A 1 293 ? -14.692 14.525 12.469 1.00 78.75 293 ASP A C 1
ATOM 2173 O O . ASP A 1 293 ? -15.866 14.503 12.840 1.00 78.75 293 ASP A O 1
ATOM 2177 N N . GLN A 1 294 ? -14.292 15.331 11.479 1.00 81.56 294 GLN A N 1
ATOM 2178 C CA . GLN A 1 294 ? -15.204 16.183 10.705 1.00 81.56 294 GLN A CA 1
ATOM 2179 C C . GLN A 1 294 ? -15.880 15.411 9.560 1.00 81.56 294 GLN A C 1
ATOM 2181 O O . GLN A 1 294 ? -17.027 15.694 9.214 1.00 81.56 294 GLN A O 1
ATOM 2186 N N . LEU A 1 295 ? -15.175 14.442 8.974 1.00 82.69 295 LEU A N 1
ATOM 2187 C CA . LEU A 1 295 ? -15.614 13.601 7.862 1.00 82.69 295 LEU A CA 1
ATOM 2188 C C . LEU A 1 295 ? -15.845 12.169 8.355 1.00 82.69 295 LEU A C 1
ATOM 2190 O O . LEU A 1 295 ? -15.172 11.230 7.944 1.00 82.69 295 LEU A O 1
ATOM 2194 N N . VAL A 1 296 ? -16.844 12.016 9.223 1.00 80.50 296 VAL A N 1
ATOM 2195 C CA . VAL A 1 296 ? -17.108 10.798 10.012 1.00 80.50 296 VAL A CA 1
ATOM 2196 C C . VAL A 1 296 ? -17.296 9.521 9.171 1.00 80.50 296 VAL A C 1
ATOM 2198 O O . VAL A 1 296 ? -17.050 8.428 9.666 1.00 80.50 296 VAL A O 1
ATOM 2201 N N . TYR A 1 297 ? -17.717 9.637 7.905 1.00 84.38 297 TYR A N 1
ATOM 2202 C CA . TYR A 1 297 ? -17.896 8.495 6.991 1.00 84.38 297 TYR A CA 1
ATOM 2203 C C . TYR A 1 297 ? -16.711 8.251 6.046 1.00 84.38 297 TYR A C 1
ATOM 2205 O O . TYR A 1 297 ? -16.770 7.336 5.227 1.00 84.38 297 TYR A O 1
ATOM 2213 N N . LEU A 1 298 ? -15.648 9.058 6.118 1.00 84.25 298 LEU A N 1
ATOM 2214 C CA . LEU A 1 298 ? -14.484 8.894 5.244 1.00 84.25 298 LEU A CA 1
ATOM 2215 C C . LEU A 1 298 ? -13.771 7.566 5.524 1.00 84.25 298 LEU A C 1
ATOM 2217 O O . LEU A 1 298 ? -13.382 6.874 4.591 1.00 84.25 298 LEU A O 1
ATOM 2221 N N . GLU A 1 299 ? -13.687 7.176 6.799 1.00 82.62 299 GLU A N 1
ATOM 2222 C CA . GLU A 1 299 ? -13.144 5.880 7.217 1.00 82.62 299 GLU A CA 1
ATOM 2223 C C . GLU A 1 299 ? -13.979 4.710 6.674 1.00 82.62 299 GLU A C 1
ATOM 2225 O O . GLU A 1 299 ? -13.409 3.724 6.213 1.00 82.62 299 GLU A O 1
ATOM 2230 N N . HIS A 1 300 ? -15.314 4.826 6.651 1.00 85.75 300 HIS A N 1
ATOM 2231 C CA . HIS A 1 300 ? -16.174 3.819 6.017 1.00 85.75 300 HIS A CA 1
ATOM 2232 C C . HIS A 1 300 ? -15.885 3.717 4.526 1.00 85.75 300 HIS A C 1
ATOM 2234 O O . HIS A 1 300 ? -15.749 2.609 4.028 1.00 85.75 300 HIS A O 1
ATOM 2240 N N . GLY A 1 301 ? -15.786 4.854 3.830 1.00 85.31 301 GLY A N 1
ATOM 2241 C CA . GLY A 1 301 ? -15.492 4.895 2.397 1.00 85.31 301 GLY A CA 1
ATOM 2242 C C . GLY A 1 301 ? -14.196 4.167 2.054 1.00 85.31 301 GLY A C 1
ATOM 2243 O O . GLY A 1 301 ? -14.210 3.312 1.176 1.00 85.31 301 GLY A O 1
ATOM 2244 N N . ALA A 1 302 ? -13.133 4.427 2.819 1.00 84.44 302 ALA A N 1
ATOM 2245 C CA . ALA A 1 302 ? -11.854 3.753 2.640 1.00 84.44 302 ALA A CA 1
ATOM 2246 C C . ALA A 1 302 ? -11.971 2.237 2.841 1.00 84.44 302 ALA A C 1
ATOM 2248 O O . ALA A 1 302 ? -11.517 1.481 1.996 1.00 84.44 302 ALA A O 1
ATOM 2249 N N . HIS A 1 303 ? -12.656 1.780 3.897 1.00 86.38 303 HIS A N 1
ATOM 2250 C CA . HIS A 1 303 ? -12.877 0.345 4.106 1.00 86.38 303 HIS A CA 1
ATOM 2251 C C . HIS A 1 303 ? -13.820 -0.283 3.076 1.00 86.38 303 HIS A C 1
ATOM 2253 O O . HIS A 1 303 ? -13.740 -1.478 2.877 1.00 86.38 303 HIS A O 1
ATOM 2259 N N . TYR A 1 304 ? -14.718 0.468 2.436 1.00 87.19 304 TYR A N 1
ATOM 2260 C CA . TYR A 1 304 ? -15.543 -0.045 1.335 1.00 87.19 304 TYR A CA 1
ATOM 2261 C C . TYR A 1 304 ? -14.789 -0.138 0.003 1.00 87.19 304 TYR A C 1
ATOM 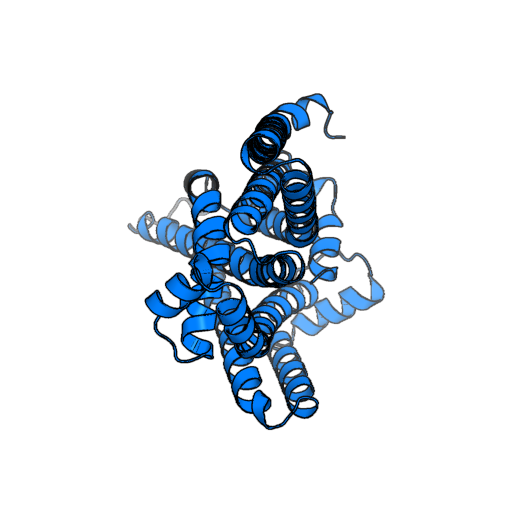2263 O O . TYR A 1 304 ? -15.263 -0.835 -0.892 1.00 87.19 304 TYR A O 1
ATOM 2271 N N . ALA A 1 305 ? -13.695 0.610 -0.153 1.00 83.75 305 ALA A N 1
ATOM 2272 C CA . ALA A 1 305 ? -12.851 0.561 -1.341 1.00 83.75 305 ALA A CA 1
ATOM 2273 C C . ALA A 1 305 ? -11.916 -0.660 -1.348 1.00 83.75 305 ALA A C 1
ATOM 2275 O O . ALA A 1 305 ? -11.574 -1.136 -2.429 1.00 83.75 305 ALA A O 1
ATOM 2276 N N . ILE A 1 306 ? -11.551 -1.158 -0.157 1.00 81.31 306 ILE A N 1
ATOM 2277 C CA . ILE A 1 306 ? -10.912 -2.469 0.052 1.00 81.31 306 ILE A CA 1
ATOM 2278 C C . ILE A 1 306 ? -11.840 -3.586 -0.436 1.00 81.31 306 ILE A C 1
ATOM 2280 O O . ILE A 1 306 ? -11.355 -4.479 -1.164 1.00 81.31 306 ILE A O 1
#

Sequence (306 aa):
MIGARQLGPYLAFPLVCCGAGLAIVAGSAGLQAAWLTLVLLLLEISLSFDNAVVNARVLDRLTPGQQQFFLTWGLVIPVFGVRFIGPLAMVSLAGGVGMGEALDAALHNPEHYRELLEIAEPRILAFGGMFLLMVFLRYFFDEAKTLHWWRSIEKRLSAAGRIEAIEVALALVVLLVLAANIPASLRADVLFSGLVGLVLQLVSTSISDAFGSEESLVGSPGSAAASSGQALATGGLASLIYLELLDASFSLDGTIGAFAITQSLPLILTGLGLGALFIRSLTLMLSRERALDQLVYLEHGAHYAI

Radius of gyration: 20.88 Å; chains: 1; bounding box: 50×55×66 Å

pLDDT: mean 80.88, std 14.42, range [29.25, 97.62]

Foldseek 3Di:
DPDPVLLCVLQVVLVVVLVVLLVVCCVPVNNVLSVLLQVLLVLLLVLCLLLLLVLLVLLLLADPVLVVVCLPCVLVCLLCVQLPVVLLVLLCVQVVHHSVVLVCCLAPNLVVNVVSSVSSVLLLCLLLVLLLLLVLLCVLCALVDPDDPPVVRSNVSVVNVVPPCPSVVVSVVVQVVVLVPDDPVCNVSSNVSNVNSNVCNVVLVVQLVVLSPVVVPVPDPDDPDDDVPVSSVSNSVSSSVNSSSSSNSSCSCSNNVSSVSDSPPVSNSSSSSSSSSSSSSVSVCCNVVVVCVVVVCSNVVSSVVD